Protein AF-A0A0F9CGC1-F1 (afdb_monomer_lite)

Organism: NCBI:txid412755

InterPro domains:
  IPR010727 Protein of unknown function DUF1302 [PF06980] (102-183)

Sequence (184 aa):
MKVKPKFLFAFIVGILIAISIPAGLFAQGLFESAGTDSQESKLPVQFNGYARGALYLGEYSTGSSPEIKSGYGEAGLKINANSGSRARLFSELRFREGYEYNEWISDFTLREAYADLYLGPFELRAGQSIVSWGRADGFNPTNNLTPQDYFVRSPEPDDMRLGNFLVRARYNITNKLRLEAVWV

pLDDT: mean 79.84, std 20.2, range [34.94, 97.94]

Radius of gyration: 20.97 Å; chains: 1; bounding box: 53×46×55 Å

Structure (mmCIF, N/CA/C/O backbone):
data_AF-A0A0F9CGC1-F1
#
_entry.id   AF-A0A0F9CGC1-F1
#
loop_
_atom_site.group_PDB
_atom_site.id
_atom_site.type_symbol
_atom_site.label_atom_id
_atom_site.label_alt_id
_atom_site.label_comp_id
_atom_site.label_asym_id
_atom_site.label_entity_id
_atom_site.label_seq_id
_atom_site.pdbx_PDB_ins_code
_atom_site.Cartn_x
_atom_site.Cartn_y
_atom_site.Cartn_z
_atom_site.occupancy
_atom_site.B_iso_or_equiv
_atom_site.auth_seq_id
_atom_site.auth_comp_id
_atom_site.auth_asym_id
_atom_site.auth_atom_id
_atom_site.pdbx_PDB_model_num
ATOM 1 N N . MET A 1 1 ? -31.182 9.991 -15.576 1.00 40.81 1 MET A N 1
ATOM 2 C CA . MET A 1 1 ? -30.502 11.224 -15.113 1.00 40.81 1 MET A CA 1
ATOM 3 C C . MET A 1 1 ? -29.111 10.855 -14.611 1.00 40.81 1 MET A C 1
ATOM 5 O O . MET A 1 1 ? -29.003 10.230 -13.569 1.00 40.81 1 MET A O 1
ATOM 9 N N . LYS A 1 2 ? -28.057 11.143 -15.389 1.00 43.25 2 LYS A N 1
ATOM 10 C CA . LYS A 1 2 ? -26.657 10.883 -15.007 1.00 43.25 2 LYS A CA 1
ATOM 11 C C . LYS A 1 2 ? -26.149 12.055 -14.166 1.00 43.25 2 LYS A C 1
ATOM 13 O O . LYS A 1 2 ? -25.970 13.151 -14.694 1.00 43.25 2 LYS A O 1
ATOM 18 N N . VAL A 1 3 ? -25.941 11.834 -12.871 1.00 49.88 3 VAL A N 1
ATOM 19 C CA . VAL A 1 3 ? -25.279 12.806 -11.990 1.00 49.88 3 VAL A CA 1
ATOM 20 C C . VAL A 1 3 ? -23.801 12.858 -12.385 1.00 49.88 3 VAL A C 1
ATOM 22 O O . VAL A 1 3 ? -23.136 11.828 -12.462 1.00 49.88 3 VAL A O 1
ATOM 25 N N . LYS A 1 4 ? -23.296 14.050 -12.724 1.00 44.78 4 LYS A N 1
ATOM 26 C CA . LYS A 1 4 ? -21.898 14.243 -13.139 1.00 44.78 4 LYS A CA 1
ATOM 27 C C . LYS A 1 4 ? -20.958 14.041 -11.930 1.00 44.78 4 LYS A C 1
ATOM 29 O O . LYS A 1 4 ? -21.203 14.652 -10.891 1.00 44.78 4 LYS A O 1
ATOM 34 N N . PRO A 1 5 ? -19.839 13.303 -12.064 1.00 53.09 5 PRO A N 1
ATOM 35 C CA . PRO A 1 5 ? -18.948 12.931 -10.950 1.00 53.09 5 PRO A CA 1
ATOM 36 C C . PRO A 1 5 ? -18.124 14.088 -10.350 1.00 53.09 5 PRO A C 1
ATOM 38 O O . PRO A 1 5 ? -17.411 13.903 -9.369 1.00 53.09 5 PRO A O 1
ATOM 41 N N . LYS A 1 6 ? -18.231 15.305 -10.898 1.00 48.41 6 LYS A N 1
ATOM 42 C CA . LYS A 1 6 ? -17.433 16.463 -10.461 1.00 48.41 6 LYS A CA 1
ATOM 43 C C . LYS A 1 6 ? -17.816 16.990 -9.069 1.00 48.41 6 LYS A C 1
ATOM 45 O O . LYS A 1 6 ? -16.969 17.555 -8.389 1.00 48.41 6 LYS A O 1
ATOM 50 N N . PHE A 1 7 ? -19.061 16.782 -8.631 1.00 49.38 7 PHE A N 1
ATOM 51 C CA . PHE A 1 7 ? -19.539 17.281 -7.333 1.00 49.38 7 PHE A CA 1
ATOM 52 C C . PHE A 1 7 ? -19.108 16.407 -6.147 1.00 49.38 7 PHE A C 1
ATOM 54 O O . PHE A 1 7 ? -18.823 16.934 -5.076 1.00 49.38 7 PHE A O 1
ATOM 61 N N . LEU A 1 8 ? -18.996 15.090 -6.344 1.00 49.12 8 LEU A N 1
ATOM 62 C CA . LEU A 1 8 ? -18.558 14.168 -5.291 1.00 49.12 8 LEU A CA 1
ATOM 63 C C . LEU A 1 8 ? -17.053 14.316 -5.008 1.00 49.12 8 LEU A C 1
ATOM 65 O O . LEU A 1 8 ? -16.629 14.280 -3.858 1.00 49.12 8 LEU A O 1
ATOM 69 N N . PHE A 1 9 ? -16.261 14.577 -6.053 1.00 49.69 9 PHE A N 1
ATOM 70 C CA . PHE A 1 9 ? -14.821 14.813 -5.935 1.00 49.69 9 PHE A CA 1
ATOM 71 C C . PHE A 1 9 ? -14.506 16.128 -5.200 1.00 49.69 9 PHE A C 1
ATOM 73 O O . PHE A 1 9 ? -13.652 16.157 -4.319 1.00 49.69 9 PHE A O 1
ATOM 80 N N . ALA A 1 10 ? -15.254 17.201 -5.485 1.00 49.94 10 ALA A N 1
ATOM 81 C CA . ALA A 1 10 ? -15.104 18.481 -4.788 1.00 49.94 10 ALA A CA 1
ATOM 82 C C . ALA A 1 10 ? -15.488 18.400 -3.296 1.00 49.94 10 ALA A C 1
ATOM 84 O O . ALA A 1 10 ? -14.880 19.071 -2.465 1.00 49.94 10 ALA A O 1
ATOM 85 N N . PHE A 1 11 ? -16.457 17.549 -2.943 1.00 50.00 11 PHE A N 1
ATOM 86 C CA . PHE A 1 11 ? -16.899 17.360 -1.558 1.00 50.00 11 PHE A CA 1
ATOM 87 C C . PHE A 1 11 ? -15.870 16.595 -0.707 1.00 50.00 11 PHE A C 1
ATOM 89 O O . PHE A 1 11 ? -15.625 16.959 0.441 1.00 50.00 11 PHE A O 1
ATOM 96 N N . ILE A 1 12 ? -15.204 15.588 -1.284 1.00 52.75 12 ILE A N 1
ATOM 97 C CA . ILE A 1 12 ? -14.161 14.808 -0.594 1.00 52.75 12 ILE A CA 1
ATOM 98 C C . ILE A 1 12 ? -12.882 15.640 -0.396 1.00 52.75 12 ILE A C 1
ATOM 100 O O . ILE A 1 12 ? -12.289 15.609 0.682 1.00 52.75 12 ILE A O 1
ATOM 104 N N . VAL A 1 13 ? -12.497 16.453 -1.387 1.00 55.62 13 VAL A N 1
ATOM 105 C CA . VAL A 1 13 ? -11.358 17.385 -1.269 1.00 55.62 13 VAL A CA 1
ATOM 106 C C . VAL A 1 13 ? -11.637 18.483 -0.231 1.00 55.62 13 VAL A C 1
ATOM 108 O O . VAL A 1 13 ? -10.744 18.849 0.531 1.00 55.62 13 VAL A O 1
ATOM 111 N N . GLY A 1 14 ? -12.883 18.959 -0.128 1.00 44.69 14 GLY A N 1
ATOM 112 C CA . GLY A 1 14 ? -13.284 19.962 0.865 1.00 44.69 14 GLY A CA 1
ATOM 113 C C . GLY A 1 14 ? -13.204 19.479 2.320 1.00 44.69 14 GLY A C 1
ATOM 114 O O . GLY A 1 14 ? -12.818 20.250 3.196 1.00 44.69 14 GLY A O 1
ATOM 115 N N . ILE A 1 15 ? -13.499 18.202 2.585 1.00 53.03 15 ILE A N 1
ATOM 116 C CA . ILE A 1 15 ? -13.410 17.618 3.937 1.00 53.03 15 ILE A CA 1
ATOM 117 C C . ILE A 1 15 ? -11.949 17.424 4.372 1.00 53.03 15 ILE A C 1
ATOM 119 O O . ILE A 1 15 ? -11.629 17.623 5.542 1.00 53.03 15 ILE A O 1
ATOM 123 N N . LEU A 1 16 ? -11.049 17.104 3.436 1.00 42.97 16 LEU A N 1
ATOM 124 C CA . LEU A 1 16 ? -9.612 16.991 3.712 1.00 42.97 16 LEU A CA 1
ATOM 125 C C . LEU A 1 16 ? -8.964 18.347 4.029 1.00 42.97 16 LEU A C 1
ATOM 127 O O . LEU A 1 16 ? -8.113 18.413 4.911 1.00 42.97 16 LEU A O 1
ATOM 131 N N . ILE A 1 17 ? -9.404 19.428 3.377 1.00 47.72 17 ILE A N 1
ATOM 132 C CA . ILE A 1 17 ? -8.875 20.785 3.608 1.00 47.72 17 ILE A CA 1
ATOM 133 C C . ILE A 1 17 ? -9.393 21.384 4.928 1.00 47.72 17 ILE A C 1
ATOM 135 O O . ILE A 1 17 ? -8.679 22.141 5.581 1.00 47.72 17 ILE A O 1
ATOM 139 N N . ALA A 1 18 ? -10.597 21.012 5.377 1.00 45.09 18 ALA A N 1
ATOM 140 C CA . ALA A 1 18 ? -11.189 21.542 6.610 1.00 45.09 18 ALA A CA 1
ATOM 141 C C . ALA A 1 18 ? -10.550 21.007 7.913 1.00 45.09 18 ALA A C 1
ATOM 143 O O . ALA A 1 18 ? -10.806 21.559 8.980 1.00 45.09 18 ALA A O 1
ATOM 144 N N . ILE A 1 19 ? -9.720 19.957 7.846 1.00 48.41 19 ILE A N 1
ATOM 145 C CA . ILE A 1 19 ? -9.041 19.363 9.017 1.00 48.41 19 ILE A CA 1
ATOM 146 C C . ILE A 1 19 ? -7.566 19.807 9.110 1.00 48.41 19 ILE A C 1
ATOM 148 O O . ILE A 1 19 ? -6.908 19.604 10.129 1.00 48.41 19 ILE A O 1
ATOM 152 N N . SER A 1 20 ? -7.035 20.470 8.081 1.00 43.34 20 SER A N 1
ATOM 153 C CA . SER A 1 20 ? -5.634 20.884 8.006 1.00 43.34 20 SER A CA 1
ATOM 154 C C . SER A 1 20 ? -5.495 22.407 8.014 1.00 43.34 20 SER A C 1
ATOM 156 O O . SER A 1 20 ? -5.565 23.008 6.950 1.00 43.34 20 SER A O 1
ATOM 158 N N . ILE A 1 21 ? -5.306 23.008 9.196 1.00 40.94 21 ILE A N 1
ATOM 159 C CA . ILE A 1 21 ? -4.582 24.269 9.512 1.00 40.94 21 ILE A CA 1
ATOM 160 C C . ILE A 1 21 ? -4.880 24.596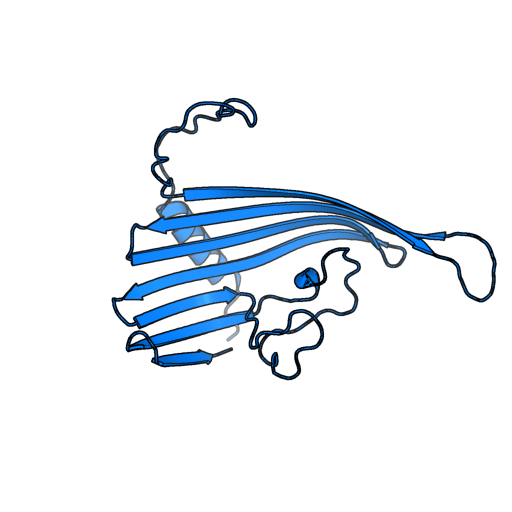 10.997 1.00 40.94 21 ILE A C 1
ATOM 162 O O . ILE A 1 21 ? -6.046 24.481 11.376 1.00 40.94 21 ILE A O 1
ATOM 166 N N . PRO A 1 22 ? -3.935 25.081 11.841 1.00 50.41 22 PRO A N 1
ATOM 167 C CA . PRO A 1 22 ? -2.483 25.291 11.669 1.00 50.41 22 PRO A CA 1
ATOM 168 C C . PRO A 1 22 ? -1.610 24.650 12.781 1.00 50.41 22 PRO A C 1
ATOM 170 O O . PRO A 1 22 ? -2.053 24.517 13.915 1.00 50.41 22 PRO A O 1
ATOM 173 N N . ALA A 1 23 ? -0.329 24.376 12.492 1.00 37.88 23 ALA A N 1
ATOM 174 C CA . ALA A 1 23 ? 0.821 24.768 13.335 1.00 37.88 23 ALA A CA 1
ATOM 175 C C . ALA A 1 23 ? 2.143 24.219 12.760 1.00 37.88 23 ALA A C 1
ATOM 177 O O . ALA A 1 23 ? 2.324 23.013 12.660 1.00 37.88 23 ALA A O 1
ATOM 178 N N . GLY A 1 24 ? 3.055 25.132 12.406 1.00 38.53 24 GLY A N 1
ATOM 179 C CA . GLY A 1 24 ? 4.513 24.942 12.385 1.00 38.53 24 GLY A CA 1
ATOM 180 C C . GLY A 1 24 ? 5.078 23.701 11.689 1.00 38.53 24 GLY A C 1
ATOM 181 O O . GLY A 1 24 ? 5.377 22.705 12.338 1.00 38.53 24 GLY A O 1
ATOM 182 N N . LEU A 1 25 ? 5.359 23.808 10.390 1.00 34.94 25 LEU A N 1
ATOM 183 C CA . LEU A 1 25 ? 6.295 22.910 9.712 1.00 34.94 25 LEU A CA 1
ATOM 184 C C . LEU A 1 25 ? 7.731 23.280 10.122 1.00 34.94 25 LEU A C 1
ATOM 186 O O . LEU A 1 25 ? 8.346 24.153 9.515 1.00 34.94 25 LEU A O 1
ATOM 190 N N . PHE A 1 26 ? 8.265 22.621 11.151 1.00 39.62 26 PHE A N 1
ATOM 191 C CA . PHE A 1 26 ? 9.712 22.498 11.326 1.00 39.62 26 PHE A CA 1
ATOM 192 C C . PHE A 1 26 ? 10.172 21.285 10.518 1.00 39.62 26 PHE A C 1
ATOM 194 O O . PHE A 1 26 ? 9.923 20.142 10.889 1.00 39.62 26 PHE A O 1
ATOM 201 N N . ALA A 1 27 ? 10.813 21.538 9.380 1.00 43.50 27 ALA A N 1
ATOM 202 C CA . ALA A 1 27 ? 11.555 20.518 8.657 1.00 43.50 27 ALA A CA 1
ATOM 203 C C . ALA A 1 27 ? 12.894 20.303 9.381 1.00 43.50 27 ALA A C 1
ATOM 205 O O . ALA A 1 27 ? 13.834 21.067 9.174 1.00 43.50 27 ALA A O 1
ATOM 206 N N . GLN A 1 28 ? 12.970 19.305 10.264 1.00 38.16 28 GLN A N 1
ATOM 207 C CA . GLN A 1 28 ? 14.246 18.801 10.780 1.00 38.16 28 GLN A CA 1
ATOM 208 C C . GLN A 1 28 ? 14.728 17.639 9.906 1.00 38.16 28 GLN A C 1
ATOM 210 O O . GLN A 1 28 ? 13.941 16.800 9.466 1.00 38.16 28 GLN A O 1
ATOM 215 N N . GLY A 1 29 ? 16.017 17.681 9.566 1.00 45.94 29 GLY A N 1
ATOM 216 C CA . GLY A 1 29 ? 16.637 16.873 8.522 1.00 45.94 29 GLY A CA 1
ATOM 217 C C . GLY A 1 29 ? 16.837 15.402 8.889 1.00 45.94 29 GLY A C 1
ATOM 218 O O . GLY A 1 29 ? 16.938 15.023 10.051 1.00 45.94 29 GLY A O 1
ATOM 219 N N . LEU A 1 30 ? 16.971 14.588 7.840 1.00 46.59 30 LEU A N 1
ATOM 220 C CA . LEU A 1 30 ? 17.057 13.119 7.823 1.00 46.59 30 LEU A CA 1
ATOM 221 C C . LEU A 1 30 ? 18.253 12.508 8.596 1.00 46.59 30 LEU A C 1
ATOM 223 O O . LEU A 1 30 ? 18.392 11.291 8.631 1.00 46.59 30 LEU A O 1
ATOM 227 N N . PHE A 1 31 ? 19.120 13.315 9.214 1.00 47.34 31 PHE A N 1
ATOM 228 C CA . PHE A 1 31 ? 20.371 12.847 9.825 1.00 47.34 31 PHE A CA 1
ATOM 229 C C . PHE A 1 31 ? 20.591 13.287 11.281 1.00 47.34 31 PHE A C 1
ATOM 231 O O . PHE A 1 31 ? 21.624 12.951 11.853 1.00 47.34 31 PHE A O 1
ATOM 238 N N . GLU A 1 32 ? 19.654 14.000 11.913 1.00 44.38 32 GLU A N 1
ATOM 239 C CA . GLU A 1 32 ? 19.897 14.579 13.247 1.00 44.38 32 GLU A CA 1
ATOM 240 C C . GLU A 1 32 ? 19.539 13.647 14.425 1.00 44.38 32 GLU A C 1
ATOM 242 O O . GLU A 1 32 ? 19.937 13.915 15.553 1.00 44.38 32 GLU A O 1
ATOM 247 N N . SER A 1 33 ? 18.874 12.504 14.201 1.00 43.81 33 SER A N 1
ATOM 248 C CA . SER A 1 33 ? 18.466 11.595 15.294 1.00 43.81 33 SER A CA 1
ATOM 249 C C . SER A 1 33 ? 19.413 10.410 15.553 1.00 43.81 33 SER A C 1
ATOM 251 O O . SER A 1 33 ? 19.012 9.409 16.153 1.00 43.81 33 SER A O 1
ATOM 253 N N . ALA A 1 34 ? 20.674 10.481 15.124 1.00 44.62 34 ALA A N 1
ATOM 254 C CA . ALA A 1 34 ? 21.672 9.473 15.482 1.00 44.62 34 ALA A CA 1
ATOM 255 C C . ALA A 1 34 ? 22.244 9.752 16.883 1.00 44.62 34 ALA A C 1
ATOM 257 O O . ALA A 1 34 ? 23.405 10.121 17.037 1.00 44.62 34 ALA A O 1
ATOM 258 N N . GLY A 1 35 ? 21.412 9.571 17.909 1.00 46.94 35 GLY A N 1
ATOM 259 C CA . GLY A 1 35 ? 21.849 9.543 19.301 1.00 46.94 35 GLY A CA 1
ATOM 260 C C . GLY A 1 35 ? 21.041 10.449 20.211 1.00 46.94 35 GLY A C 1
ATOM 261 O O . GLY A 1 35 ? 21.471 11.555 20.503 1.00 46.94 35 GLY A O 1
ATOM 262 N N . THR A 1 36 ? 19.902 9.956 20.696 1.00 35.06 36 THR A N 1
ATOM 263 C CA . THR A 1 36 ? 19.460 10.079 22.098 1.00 35.06 36 THR A CA 1
ATOM 264 C C . THR A 1 36 ? 18.264 9.145 22.276 1.00 35.06 36 THR A C 1
ATOM 266 O O . THR A 1 36 ? 17.195 9.398 21.723 1.00 35.06 36 THR A O 1
ATOM 269 N N . ASP A 1 37 ? 18.439 8.074 23.056 1.00 42.47 37 ASP A N 1
ATOM 270 C CA . ASP A 1 37 ? 17.341 7.254 23.575 1.00 42.47 37 ASP A CA 1
ATOM 271 C C . ASP A 1 37 ? 16.431 8.137 24.438 1.00 42.47 37 ASP A C 1
ATOM 273 O O . ASP A 1 37 ? 16.658 8.355 25.628 1.00 42.47 37 ASP A O 1
ATOM 277 N N . SER A 1 38 ? 15.396 8.687 23.820 1.00 35.66 38 SER A N 1
ATOM 278 C CA . SER A 1 38 ? 14.313 9.386 24.492 1.00 35.66 38 SER A CA 1
ATOM 279 C C . SER A 1 38 ? 13.016 8.810 23.953 1.00 35.66 38 SER A C 1
ATOM 281 O O . SER A 1 38 ? 12.879 8.595 22.752 1.00 35.66 38 SER A O 1
ATOM 283 N N . GLN A 1 39 ? 12.094 8.456 24.851 1.00 41.97 39 GLN A N 1
ATOM 284 C CA . GLN A 1 39 ? 10.822 7.852 24.471 1.00 41.97 39 GLN A CA 1
ATOM 285 C C . GLN A 1 39 ? 10.067 8.789 23.524 1.00 41.97 39 GLN A C 1
ATOM 287 O O . GLN A 1 39 ? 9.465 9.774 23.953 1.00 41.97 39 GLN A O 1
ATOM 292 N N . GLU A 1 40 ? 10.131 8.481 22.229 1.00 41.69 40 GLU A N 1
ATOM 293 C CA . GLU A 1 40 ? 9.463 9.241 21.186 1.00 41.69 40 GLU A CA 1
ATOM 294 C C . GLU A 1 40 ? 7.956 9.199 21.415 1.00 41.69 40 GLU A C 1
ATOM 296 O O . GLU A 1 40 ? 7.280 8.174 21.271 1.00 41.69 40 GLU A O 1
ATOM 301 N N . SER A 1 41 ? 7.422 10.366 21.752 1.00 43.97 41 SER A N 1
ATOM 302 C CA . SER A 1 41 ? 6.002 10.658 21.640 1.00 43.97 41 SER A CA 1
ATOM 303 C C . SER A 1 41 ? 5.616 10.433 20.179 1.00 43.97 41 SER A C 1
ATOM 305 O O . SER A 1 41 ? 5.906 11.281 19.338 1.00 43.97 41 SER A O 1
ATOM 307 N N . LYS A 1 42 ? 5.017 9.280 19.843 1.00 57.09 42 LYS A N 1
ATOM 308 C CA . LYS A 1 42 ? 4.571 8.998 18.470 1.00 57.09 42 LYS A CA 1
ATOM 309 C C . LYS A 1 42 ? 3.698 10.156 17.997 1.00 57.09 42 LYS A C 1
ATOM 311 O O . LYS A 1 42 ? 2.601 10.348 18.520 1.00 57.09 42 LYS A O 1
ATOM 316 N N . LEU A 1 43 ? 4.193 10.915 17.020 1.00 62.00 43 LEU A N 1
ATOM 317 C CA . LEU A 1 43 ? 3.463 12.044 16.459 1.00 62.00 43 LEU A CA 1
ATOM 318 C C . LEU A 1 43 ? 2.080 11.575 15.968 1.00 62.00 43 LEU A C 1
ATOM 320 O O . LEU A 1 43 ? 1.966 10.475 15.409 1.00 62.00 43 LEU A O 1
ATOM 324 N N . PRO A 1 44 ? 1.028 12.394 16.154 1.00 83.06 44 PRO A N 1
ATOM 325 C CA . PRO A 1 44 ? -0.324 12.070 15.704 1.00 83.06 44 PRO A CA 1
ATOM 326 C C . PRO A 1 44 ? -0.414 11.945 14.179 1.00 83.06 44 PRO A C 1
ATOM 328 O O . PRO A 1 44 ? -1.354 11.345 13.677 1.00 83.06 44 PRO A O 1
ATOM 331 N N . VAL A 1 45 ? 0.567 12.459 13.434 1.00 91.50 45 VAL A N 1
ATOM 332 C CA . VAL A 1 45 ? 0.711 12.246 11.992 1.00 91.50 45 VAL A CA 1
ATOM 333 C C . VAL A 1 45 ? 2.155 11.858 11.693 1.00 91.50 45 VAL A C 1
ATOM 335 O O . VAL A 1 45 ? 3.084 12.504 12.166 1.00 91.50 45 VAL A O 1
ATOM 338 N N . GLN A 1 46 ? 2.333 10.795 10.916 1.00 93.75 46 GLN A N 1
ATOM 339 C CA . GLN A 1 46 ? 3.618 10.261 10.485 1.00 93.75 46 GLN A CA 1
ATOM 340 C C . GLN A 1 46 ? 3.676 10.253 8.964 1.00 93.75 46 GLN A C 1
ATOM 342 O O . GLN A 1 46 ? 2.758 9.764 8.298 1.00 93.75 46 GLN A O 1
ATOM 347 N N . PHE A 1 47 ? 4.782 10.763 8.439 1.00 93.88 47 PHE A N 1
ATOM 348 C CA . PHE A 1 47 ? 5.099 10.752 7.021 1.00 93.88 47 PHE A CA 1
ATOM 349 C C . PHE A 1 47 ? 6.287 9.826 6.821 1.00 93.88 47 PHE A C 1
ATOM 351 O O . PHE A 1 47 ? 7.346 10.038 7.398 1.00 93.88 47 PHE A O 1
ATOM 358 N N . ASN A 1 48 ? 6.093 8.795 6.014 1.00 95.00 48 ASN A N 1
ATOM 359 C CA . ASN A 1 48 ? 7.127 7.853 5.623 1.00 95.00 48 ASN A CA 1
ATOM 360 C C . ASN A 1 48 ? 7.168 7.792 4.101 1.00 95.00 48 ASN A C 1
ATOM 362 O O . ASN A 1 48 ? 6.220 8.182 3.426 1.00 95.00 48 ASN A O 1
ATOM 366 N N . GLY A 1 49 ? 8.236 7.259 3.538 1.00 94.88 49 GLY A N 1
ATOM 367 C CA . GLY A 1 49 ? 8.319 7.102 2.099 1.00 94.88 49 GLY A CA 1
ATOM 368 C C . GLY A 1 49 ? 9.493 6.245 1.692 1.00 94.88 49 GLY A C 1
ATOM 369 O O . GLY A 1 49 ? 10.248 5.760 2.533 1.00 94.88 49 GLY A O 1
ATOM 370 N N . TYR A 1 50 ? 9.621 6.050 0.391 1.00 94.81 50 TYR A N 1
ATOM 371 C CA . TYR A 1 50 ? 10.771 5.399 -0.211 1.00 94.81 50 TYR A CA 1
ATOM 372 C C . TYR A 1 50 ? 10.988 5.938 -1.620 1.00 94.81 50 TYR A C 1
ATOM 374 O O . TYR A 1 50 ? 10.072 6.462 -2.252 1.00 94.81 50 TYR A O 1
ATOM 382 N N . ALA A 1 51 ? 12.202 5.763 -2.119 1.00 96.31 51 ALA A N 1
ATOM 383 C CA . ALA A 1 51 ? 12.519 5.896 -3.529 1.00 96.31 51 ALA A CA 1
ATOM 384 C C . ALA A 1 51 ? 13.266 4.634 -3.961 1.00 96.31 51 ALA A C 1
ATOM 386 O O . ALA A 1 51 ? 14.054 4.083 -3.189 1.00 96.31 51 ALA A O 1
ATOM 3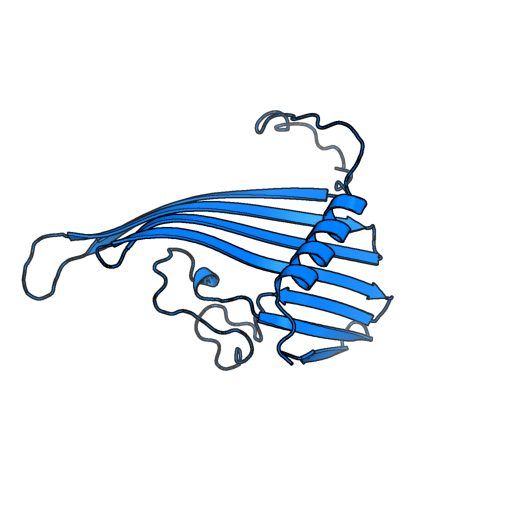87 N N . ARG A 1 52 ? 13.000 4.150 -5.170 1.00 94.19 52 ARG A N 1
ATOM 388 C CA . ARG A 1 52 ? 13.644 2.966 -5.739 1.00 94.19 52 ARG A CA 1
ATOM 389 C C . ARG A 1 52 ? 13.857 3.125 -7.234 1.00 94.19 52 ARG A C 1
ATOM 391 O O . ARG A 1 52 ? 13.093 3.811 -7.902 1.00 94.19 52 ARG A O 1
ATOM 398 N N . GLY A 1 53 ? 14.869 2.442 -7.748 1.00 94.94 53 GLY A N 1
ATOM 399 C CA . GLY A 1 53 ? 15.075 2.243 -9.177 1.00 94.94 53 GLY A CA 1
ATOM 400 C C . GLY A 1 53 ? 15.242 0.757 -9.461 1.00 94.94 53 GLY A C 1
ATOM 401 O O . GLY A 1 53 ? 15.853 0.047 -8.661 1.00 94.94 53 GLY A O 1
ATOM 402 N N . ALA A 1 54 ? 14.691 0.285 -10.571 1.00 94.12 54 ALA A N 1
ATOM 403 C CA . ALA A 1 54 ? 14.821 -1.097 -11.013 1.00 94.12 54 ALA A CA 1
ATOM 404 C C . ALA A 1 54 ? 15.190 -1.147 -12.496 1.00 94.12 54 ALA A C 1
ATOM 406 O O . ALA A 1 54 ? 14.740 -0.317 -13.284 1.00 94.12 54 ALA A O 1
ATOM 407 N N . LEU A 1 55 ? 16.003 -2.137 -12.864 1.00 93.75 55 LEU A N 1
ATOM 408 C CA . LEU A 1 55 ? 16.416 -2.406 -14.236 1.00 93.75 55 LEU A CA 1
ATOM 409 C C . LEU A 1 55 ? 16.330 -3.912 -14.489 1.00 93.75 55 LEU A C 1
ATOM 411 O O . LEU A 1 55 ? 16.945 -4.707 -13.781 1.00 93.75 55 LEU A O 1
ATOM 415 N N . TYR A 1 56 ? 15.574 -4.289 -15.512 1.00 91.19 56 TYR A N 1
ATOM 416 C CA . TYR A 1 56 ? 15.369 -5.659 -15.958 1.00 91.19 56 TYR A CA 1
ATOM 417 C C . TYR A 1 56 ? 16.070 -5.863 -17.291 1.00 91.19 56 TYR A C 1
ATOM 419 O O . TYR A 1 56 ? 15.721 -5.236 -18.292 1.00 91.19 56 TYR A O 1
ATOM 427 N N . LEU A 1 57 ? 17.038 -6.774 -17.303 1.00 90.62 57 LEU A N 1
ATOM 428 C CA . LEU A 1 57 ? 17.788 -7.180 -18.487 1.00 90.62 57 LEU A CA 1
ATOM 429 C C . LEU A 1 57 ? 17.439 -8.631 -18.826 1.00 90.62 57 LEU A C 1
ATOM 431 O O . LEU A 1 57 ? 17.190 -9.434 -17.926 1.00 90.62 57 LEU A O 1
ATOM 435 N N . GLY A 1 58 ? 17.418 -8.981 -20.107 1.00 85.62 58 GLY A N 1
ATOM 436 C CA . GLY A 1 58 ? 17.160 -10.352 -20.538 1.00 85.62 58 GLY A CA 1
ATOM 437 C C . GLY A 1 58 ? 17.540 -10.604 -21.991 1.00 85.62 58 GLY A C 1
ATOM 438 O O . GLY A 1 58 ? 17.801 -9.676 -22.748 1.00 85.62 58 GLY A O 1
ATOM 439 N N . GLU A 1 59 ? 17.541 -11.871 -22.382 1.00 83.25 59 GLU A N 1
ATOM 440 C CA . GLU A 1 59 ? 17.870 -12.336 -23.733 1.00 83.25 59 GLU A CA 1
ATOM 441 C C . GLU A 1 59 ? 16.609 -12.907 -24.403 1.00 83.25 59 GLU A C 1
ATOM 443 O O . GLU A 1 59 ? 15.731 -13.455 -23.730 1.00 83.25 59 GLU A O 1
ATOM 448 N N . TYR A 1 60 ? 16.479 -12.763 -25.724 1.00 69.00 60 TYR A N 1
ATOM 449 C CA . TYR A 1 60 ? 15.448 -13.468 -26.491 1.00 69.00 60 TYR A CA 1
ATOM 450 C C . TYR A 1 60 ? 15.950 -14.863 -26.871 1.00 69.00 60 TYR A C 1
ATOM 452 O O . TYR A 1 60 ? 17.081 -15.014 -27.315 1.00 69.00 60 TYR A O 1
ATOM 460 N N . SER A 1 61 ? 15.074 -15.871 -26.819 1.00 64.12 61 SER A N 1
ATOM 461 C CA . SER A 1 61 ? 15.416 -17.271 -27.135 1.00 64.12 61 SER A CA 1
ATOM 462 C C . SER A 1 61 ? 15.980 -17.507 -28.551 1.00 64.12 61 SER A C 1
ATOM 464 O O . SER A 1 61 ? 16.445 -18.606 -28.841 1.00 64.12 61 SER A O 1
ATOM 466 N N . THR A 1 62 ? 15.920 -16.504 -29.431 1.00 67.12 62 THR A N 1
ATOM 467 C CA . THR A 1 62 ? 16.298 -16.578 -30.852 1.00 67.12 62 THR A CA 1
ATOM 468 C C . THR A 1 62 ? 17.519 -15.711 -31.197 1.00 67.12 62 THR A C 1
ATOM 470 O O . THR A 1 62 ? 17.944 -15.691 -32.349 1.00 67.12 62 THR A O 1
ATOM 473 N N . GLY A 1 63 ? 18.103 -14.984 -30.239 1.00 65.44 63 GLY A N 1
ATOM 474 C CA . GLY A 1 63 ? 19.248 -14.116 -30.501 1.00 65.44 63 GLY A CA 1
ATOM 475 C C . GLY A 1 63 ? 19.998 -13.761 -29.227 1.00 65.44 63 GLY A C 1
ATOM 476 O O . GLY A 1 63 ? 19.442 -13.114 -28.345 1.00 65.44 63 GLY A O 1
ATOM 477 N N . SER A 1 64 ? 21.274 -14.145 -29.169 1.00 74.38 64 SER A N 1
ATOM 478 C CA . SER A 1 64 ? 22.122 -14.041 -27.976 1.00 74.38 64 SER A CA 1
ATOM 479 C C . SER A 1 64 ? 22.636 -12.646 -27.637 1.00 74.38 64 SER A C 1
ATOM 481 O O . SER A 1 64 ? 23.757 -12.475 -27.164 1.00 74.38 64 SER A O 1
ATOM 483 N N . SER A 1 65 ? 21.827 -11.626 -27.914 1.00 77.81 65 SER A N 1
ATOM 484 C CA . SER A 1 65 ? 22.130 -10.245 -27.556 1.00 77.81 65 SER A CA 1
ATOM 485 C C . SER A 1 65 ? 21.346 -9.852 -26.301 1.00 77.81 65 SER A C 1
ATOM 487 O O . SER A 1 65 ? 20.120 -9.997 -26.290 1.00 77.81 65 SER A O 1
ATOM 489 N N . PRO A 1 66 ? 22.016 -9.355 -25.246 1.00 80.31 66 PRO A N 1
ATOM 490 C CA . PRO A 1 66 ? 21.336 -8.852 -24.060 1.00 80.31 66 PRO A CA 1
ATOM 491 C C . PRO A 1 66 ? 20.524 -7.600 -24.409 1.00 80.31 66 PRO A C 1
ATOM 493 O O . PRO A 1 66 ? 21.018 -6.691 -25.074 1.00 80.31 66 PRO A O 1
ATOM 496 N N . GLU A 1 67 ? 19.284 -7.539 -23.934 1.00 83.81 67 GLU A N 1
ATOM 497 C CA . GLU A 1 67 ? 18.358 -6.431 -24.164 1.00 83.81 67 GLU A CA 1
ATOM 498 C C . GLU A 1 67 ? 17.804 -5.908 -22.833 1.00 83.81 67 GLU A C 1
ATOM 500 O O . GLU A 1 67 ? 17.544 -6.668 -21.893 1.00 83.81 67 GLU A O 1
ATOM 505 N N . ILE A 1 68 ? 17.584 -4.594 -22.760 1.00 83.75 68 ILE A N 1
ATOM 506 C CA . ILE A 1 68 ? 16.861 -3.969 -21.652 1.00 83.75 68 ILE A CA 1
ATOM 507 C C . ILE A 1 68 ? 15.368 -4.244 -21.842 1.00 83.75 68 ILE A C 1
ATOM 509 O O . ILE A 1 68 ? 14.766 -3.797 -22.812 1.00 83.75 68 ILE A O 1
ATOM 513 N N . LYS A 1 69 ? 14.756 -4.966 -20.902 1.00 88.06 69 LYS A N 1
ATOM 514 C CA . LYS A 1 69 ? 13.323 -5.297 -20.926 1.00 88.06 69 LYS A CA 1
ATOM 515 C C . LYS A 1 69 ? 12.461 -4.253 -20.227 1.00 88.06 69 LYS A C 1
ATOM 517 O O . LYS A 1 69 ? 11.301 -4.074 -20.587 1.00 88.06 69 LYS A O 1
ATOM 522 N N . SER A 1 70 ? 12.998 -3.617 -19.191 1.00 91.44 70 SER A N 1
ATOM 523 C CA . SER A 1 70 ? 12.316 -2.575 -18.426 1.00 91.44 70 SER A CA 1
ATOM 524 C C . SER A 1 70 ? 13.324 -1.825 -17.563 1.00 91.44 70 SER A C 1
ATOM 526 O O . SER A 1 70 ? 14.284 -2.421 -17.079 1.00 91.44 70 SER A O 1
ATOM 528 N N . GLY A 1 71 ? 13.111 -0.534 -17.348 1.00 94.19 71 GLY A N 1
ATOM 529 C CA . GLY A 1 71 ? 13.876 0.251 -16.389 1.00 94.19 71 GLY A CA 1
ATOM 530 C C . GLY A 1 71 ? 13.052 1.421 -15.880 1.00 94.19 71 GLY A C 1
ATOM 531 O O . GLY A 1 71 ? 12.553 2.198 -16.685 1.00 94.19 71 GLY A O 1
ATOM 532 N N . TYR A 1 72 ? 12.890 1.554 -14.567 1.00 94.88 72 TYR A N 1
ATOM 533 C CA . TYR A 1 72 ? 12.047 2.598 -13.984 1.00 94.88 72 TYR A CA 1
ATOM 534 C C . TYR A 1 72 ? 12.575 3.104 -12.643 1.00 94.88 72 TYR A C 1
ATOM 536 O O . TYR A 1 72 ? 13.273 2.395 -11.916 1.00 94.88 72 TYR A O 1
ATOM 544 N N . GLY A 1 73 ? 12.206 4.339 -12.314 1.00 96.25 73 GLY A N 1
ATOM 545 C CA . GLY A 1 73 ? 12.270 4.923 -10.982 1.00 96.25 73 GLY A CA 1
ATOM 546 C C . GLY A 1 73 ? 10.875 4.990 -10.362 1.00 96.25 73 GLY A C 1
ATOM 547 O O . GLY A 1 73 ? 9.880 5.193 -11.051 1.00 96.25 73 GLY A O 1
ATOM 548 N N . GLU A 1 74 ? 10.780 4.809 -9.051 1.00 96.25 74 GLU A N 1
ATOM 549 C CA . GLU A 1 74 ? 9.532 4.949 -8.310 1.00 96.25 74 GLU A CA 1
ATOM 550 C C . GLU A 1 74 ? 9.772 5.639 -6.968 1.00 96.25 74 GLU A C 1
ATOM 552 O O . GLU A 1 74 ? 10.712 5.305 -6.247 1.00 96.25 74 GLU A O 1
ATOM 557 N N . ALA A 1 75 ? 8.888 6.565 -6.612 1.00 96.88 75 ALA A N 1
ATOM 558 C CA . ALA A 1 75 ? 8.828 7.199 -5.307 1.00 96.88 75 ALA A CA 1
ATOM 559 C C . ALA A 1 75 ? 7.471 6.920 -4.652 1.00 96.88 75 ALA A C 1
ATOM 561 O O . ALA A 1 75 ? 6.419 7.081 -5.272 1.00 96.88 75 ALA A O 1
ATOM 562 N N . GLY A 1 76 ? 7.491 6.512 -3.388 1.00 97.12 76 GLY A N 1
ATOM 563 C CA . GLY A 1 76 ? 6.304 6.259 -2.582 1.00 97.12 76 GLY A CA 1
ATOM 564 C C . GLY A 1 76 ? 6.238 7.195 -1.381 1.00 97.12 76 GLY A C 1
ATOM 565 O O . GLY A 1 76 ? 7.235 7.392 -0.687 1.00 97.12 76 GLY A O 1
ATOM 566 N N . LEU A 1 77 ? 5.051 7.726 -1.103 1.00 97.75 77 LEU A N 1
ATOM 567 C CA . LEU A 1 77 ? 4.741 8.518 0.082 1.00 97.75 77 LEU A CA 1
ATOM 568 C C . LEU A 1 77 ? 3.629 7.830 0.873 1.00 97.75 77 LEU A C 1
ATOM 570 O O . LEU A 1 77 ? 2.542 7.582 0.358 1.00 97.75 77 LEU A O 1
ATOM 574 N N . LYS A 1 78 ? 3.894 7.556 2.146 1.00 97.56 78 LYS A N 1
ATOM 575 C CA . LYS A 1 78 ? 2.969 6.948 3.098 1.00 97.56 78 LYS A CA 1
ATOM 576 C C . LYS A 1 78 ? 2.633 7.949 4.187 1.00 97.56 78 LYS A C 1
ATOM 578 O O . LYS A 1 78 ? 3.518 8.477 4.857 1.00 97.56 78 LYS A O 1
ATOM 583 N N . ILE A 1 79 ? 1.347 8.168 4.395 1.00 97.00 79 ILE A N 1
ATOM 584 C CA . ILE A 1 79 ? 0.824 9.062 5.419 1.00 97.00 79 ILE A CA 1
ATOM 585 C C . ILE A 1 79 ? 0.027 8.214 6.395 1.00 97.00 79 ILE A C 1
ATOM 587 O O . ILE A 1 79 ? -0.875 7.473 6.004 1.00 97.00 79 ILE A O 1
ATOM 591 N N . ASN A 1 80 ? 0.368 8.310 7.672 1.00 96.44 80 ASN A N 1
ATOM 592 C CA . ASN A 1 80 ? -0.314 7.598 8.738 1.00 96.44 80 ASN A CA 1
ATOM 593 C C . ASN A 1 80 ? -0.682 8.586 9.841 1.00 96.44 80 ASN A C 1
ATOM 595 O O . ASN A 1 80 ? 0.195 9.093 10.533 1.00 96.44 80 ASN A O 1
ATOM 599 N N . ALA A 1 81 ? -1.969 8.863 10.003 1.00 93.81 81 ALA A N 1
ATOM 600 C CA . ALA A 1 81 ? -2.468 9.747 11.045 1.00 93.81 81 ALA A CA 1
ATOM 601 C C . ALA A 1 81 ? -3.237 8.937 12.086 1.00 93.81 81 ALA A C 1
ATOM 603 O O . ALA A 1 81 ? -4.138 8.177 11.748 1.00 93.81 81 ALA A O 1
ATOM 604 N N . ASN A 1 82 ? -2.906 9.109 13.359 1.00 92.75 82 ASN A N 1
ATOM 605 C CA . ASN A 1 82 ? -3.573 8.470 14.481 1.00 92.75 82 ASN A CA 1
ATOM 606 C C . ASN A 1 82 ? -4.245 9.535 15.347 1.00 92.75 82 ASN A C 1
ATOM 608 O O . ASN A 1 82 ? -3.610 10.485 15.802 1.00 92.75 82 ASN A O 1
ATOM 612 N N . SER A 1 83 ? -5.528 9.339 15.635 1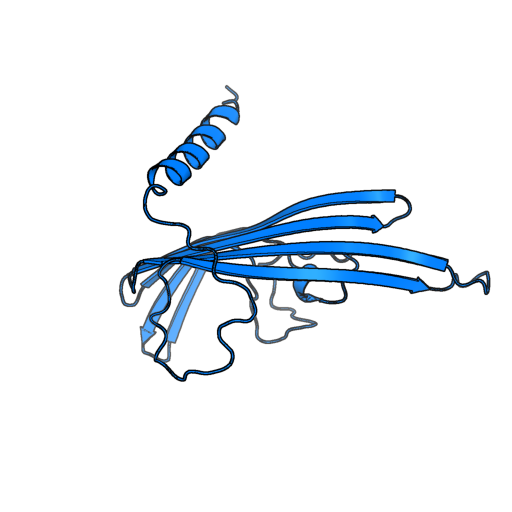.00 87.25 83 SER A N 1
ATOM 613 C CA . SER A 1 83 ? -6.264 10.128 16.620 1.00 87.25 83 SER A CA 1
ATOM 614 C C . SER A 1 83 ? -6.374 9.319 17.915 1.00 87.25 83 SER A C 1
ATOM 616 O O . SER A 1 83 ? -7.405 8.713 18.229 1.00 87.25 83 SER A O 1
ATOM 618 N N . GLY A 1 84 ? -5.251 9.234 18.637 1.00 83.69 84 GLY A N 1
ATOM 619 C CA . GLY A 1 84 ? -5.129 8.445 19.865 1.00 83.69 84 GLY A CA 1
ATOM 620 C C . GLY A 1 84 ? -5.462 6.965 19.647 1.00 83.69 84 GLY A C 1
ATOM 621 O O . GLY A 1 84 ? -4.954 6.337 18.724 1.00 83.69 84 GLY A O 1
ATOM 622 N N . SER A 1 85 ? -6.328 6.409 20.497 1.00 85.69 85 SER A N 1
ATOM 623 C CA . SER A 1 85 ? -6.783 5.014 20.419 1.00 85.69 85 SER A CA 1
ATOM 624 C C . SER A 1 85 ? -8.085 4.813 19.635 1.00 85.69 85 SER A C 1
ATOM 626 O O . SER A 1 85 ? -8.578 3.692 19.579 1.00 85.69 85 SER A O 1
ATOM 628 N N . ARG A 1 86 ? -8.677 5.875 19.067 1.00 89.94 86 ARG A N 1
ATOM 629 C CA . ARG A 1 86 ? -10.045 5.837 18.512 1.00 89.94 86 ARG A CA 1
ATOM 630 C C . ARG A 1 86 ? -10.100 5.695 17.003 1.00 89.94 86 ARG A C 1
ATOM 632 O O . ARG A 1 86 ? -11.056 5.122 16.492 1.00 89.94 86 ARG A O 1
ATOM 639 N N . ALA A 1 87 ? -9.124 6.245 16.291 1.00 94.12 87 ALA A N 1
ATOM 640 C CA . ALA A 1 87 ? -9.138 6.234 14.838 1.00 94.12 87 ALA A CA 1
ATOM 641 C C . ALA A 1 87 ? -7.733 6.294 14.249 1.00 94.12 87 ALA A C 1
ATOM 643 O O . ALA A 1 87 ? -6.822 6.885 14.839 1.00 94.12 87 ALA A O 1
ATOM 644 N N . ARG A 1 88 ? -7.594 5.738 13.049 1.00 95.44 88 ARG A N 1
ATOM 645 C CA . ARG A 1 88 ? -6.387 5.824 12.232 1.00 95.44 88 ARG A CA 1
ATOM 646 C C . ARG A 1 88 ? -6.761 6.095 10.780 1.00 95.44 88 ARG A C 1
ATOM 648 O O . ARG A 1 88 ? -7.691 5.501 10.257 1.00 95.44 88 ARG A O 1
ATOM 655 N N . LEU A 1 89 ? -6.021 6.971 10.120 1.00 96.44 89 LEU A N 1
ATOM 656 C CA . LEU A 1 89 ? -6.081 7.189 8.681 1.00 96.44 89 LEU A CA 1
ATOM 657 C C . LEU A 1 89 ? -4.765 6.729 8.072 1.00 96.44 89 LEU A C 1
ATOM 659 O O . LEU A 1 89 ? -3.692 7.031 8.599 1.00 96.44 89 LEU A O 1
ATOM 663 N N . PHE A 1 90 ? -4.844 6.016 6.960 1.00 97.06 90 PHE A N 1
ATOM 664 C CA . PHE A 1 90 ? -3.678 5.590 6.204 1.00 97.06 90 PHE A CA 1
ATOM 665 C C . PHE A 1 90 ? -3.867 5.923 4.732 1.00 97.06 90 PHE A C 1
ATOM 667 O O . PHE A 1 90 ? -4.956 5.735 4.191 1.00 97.06 90 PHE A O 1
ATOM 674 N N . SER A 1 91 ? -2.805 6.402 4.096 1.00 97.75 91 SER A N 1
ATOM 675 C CA . SER A 1 91 ? -2.753 6.636 2.659 1.00 97.75 91 SER A CA 1
ATOM 676 C C . SER A 1 91 ? -1.364 6.311 2.123 1.00 97.75 91 SER A C 1
ATOM 678 O O . SER A 1 91 ? -0.363 6.632 2.764 1.00 97.75 91 SER A O 1
ATOM 680 N N . GLU A 1 92 ? -1.302 5.696 0.949 1.00 97.50 92 GLU A N 1
ATOM 681 C CA . GLU A 1 92 ? -0.072 5.417 0.217 1.00 97.50 92 GLU A CA 1
ATOM 682 C C . GLU A 1 92 ? -0.210 5.884 -1.235 1.00 97.50 92 GLU A C 1
ATOM 684 O O . GLU A 1 92 ? -0.988 5.335 -2.016 1.00 97.50 92 GLU A O 1
ATOM 689 N N . LEU A 1 93 ? 0.572 6.901 -1.582 1.00 97.50 93 LEU A N 1
ATOM 690 C CA . LEU A 1 93 ? 0.700 7.459 -2.923 1.00 97.50 93 LEU A CA 1
ATOM 691 C C . LEU A 1 93 ? 1.998 6.973 -3.555 1.00 97.50 93 LEU A C 1
ATOM 693 O O . LEU A 1 93 ? 3.023 6.887 -2.878 1.00 97.50 93 LEU A O 1
ATOM 697 N N . ARG A 1 94 ? 1.973 6.692 -4.854 1.00 96.25 94 ARG A N 1
ATOM 698 C CA . ARG A 1 94 ? 3.142 6.251 -5.612 1.00 96.25 94 ARG A CA 1
ATOM 699 C C . ARG A 1 94 ? 3.232 6.974 -6.939 1.00 96.25 94 ARG A C 1
ATOM 701 O O . ARG A 1 94 ? 2.225 7.166 -7.611 1.00 96.25 94 ARG A O 1
ATOM 708 N N . PHE A 1 95 ? 4.452 7.324 -7.302 1.00 96.81 95 PHE A N 1
ATOM 709 C CA . PHE A 1 95 ? 4.816 7.897 -8.585 1.00 96.81 95 PHE A CA 1
ATOM 710 C C . PHE A 1 95 ? 5.847 6.973 -9.213 1.00 96.81 95 PHE A C 1
ATOM 712 O O . PHE A 1 95 ? 6.881 6.724 -8.593 1.00 96.81 95 PHE A O 1
ATOM 719 N N . ARG A 1 96 ? 5.577 6.458 -10.408 1.00 94.69 96 ARG A N 1
ATOM 720 C CA . ARG A 1 96 ? 6.495 5.603 -11.165 1.00 94.69 96 ARG A CA 1
ATOM 721 C C . ARG A 1 96 ? 6.753 6.239 -12.520 1.00 94.69 96 ARG A C 1
ATOM 723 O O . ARG A 1 96 ? 5.815 6.618 -13.207 1.00 94.69 96 ARG A O 1
ATOM 730 N N . GLU A 1 97 ? 8.010 6.317 -12.922 1.00 96.00 97 GLU A N 1
ATOM 731 C CA . GLU A 1 97 ? 8.401 6.821 -14.234 1.00 96.00 97 GLU A CA 1
ATOM 732 C C . GLU A 1 97 ? 9.521 5.958 -14.806 1.00 96.00 97 GLU A C 1
ATOM 734 O O . GLU A 1 97 ? 10.463 5.592 -14.100 1.00 96.00 97 GLU A O 1
ATOM 739 N N . GLY A 1 98 ? 9.430 5.598 -16.080 1.00 93.88 98 GLY A N 1
ATOM 740 C CA . GLY A 1 98 ? 10.429 4.740 -16.698 1.00 93.88 98 GLY A CA 1
ATOM 741 C C . GLY A 1 98 ? 10.032 4.227 -18.064 1.00 93.88 98 GLY A C 1
ATOM 742 O O . GLY A 1 98 ? 9.134 4.750 -18.709 1.00 93.88 98 GLY A O 1
ATOM 743 N N . TYR A 1 99 ? 10.714 3.177 -18.492 1.00 91.44 99 TYR A N 1
ATOM 744 C CA . TYR A 1 99 ? 10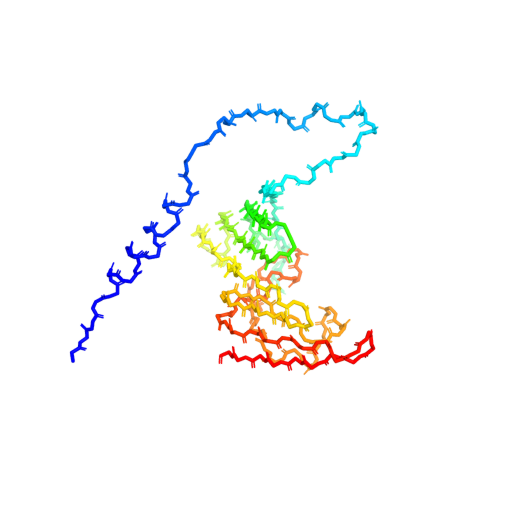.484 2.475 -19.737 1.00 91.44 99 TYR A CA 1
ATOM 745 C C . TYR A 1 99 ? 10.034 1.045 -19.439 1.00 91.44 99 TYR A C 1
ATOM 747 O O . TYR A 1 99 ? 10.774 0.255 -18.844 1.00 91.44 99 TYR A O 1
ATOM 755 N N . GLU A 1 100 ? 8.820 0.700 -19.845 1.00 88.75 100 GLU A N 1
ATOM 756 C CA . GLU A 1 100 ? 8.246 -0.638 -19.722 1.00 88.75 100 GLU A CA 1
ATOM 757 C C . GLU A 1 100 ? 7.463 -0.977 -20.993 1.00 88.75 100 GLU A C 1
ATOM 759 O O . GLU A 1 100 ? 6.838 -0.112 -21.590 1.00 88.75 100 GLU A O 1
ATOM 764 N N . TYR A 1 101 ? 7.468 -2.247 -21.415 1.00 83.19 101 TYR A N 1
ATOM 765 C CA . TYR A 1 101 ? 6.642 -2.712 -22.547 1.00 83.19 101 TYR A CA 1
ATOM 766 C C . TYR A 1 101 ? 6.863 -1.961 -23.870 1.00 83.19 101 TYR A C 1
ATOM 768 O O . TYR A 1 101 ? 5.939 -1.777 -24.653 1.00 83.19 101 TYR A O 1
ATOM 776 N N . ASN A 1 102 ? 8.111 -1.582 -24.138 1.00 86.00 102 ASN A N 1
ATOM 777 C CA . ASN A 1 102 ? 8.519 -0.757 -25.273 1.00 86.00 102 ASN A CA 1
ATOM 778 C C . ASN A 1 102 ? 7.972 0.682 -25.282 1.00 86.00 102 ASN A C 1
ATOM 780 O O . ASN A 1 102 ? 8.114 1.383 -26.285 1.00 86.00 102 ASN A O 1
ATOM 784 N N . GLU A 1 103 ? 7.424 1.154 -24.164 1.00 90.50 103 GLU A N 1
ATOM 785 C CA . GLU A 1 103 ? 6.867 2.494 -24.023 1.00 90.50 103 GLU A CA 1
ATOM 786 C C . GLU A 1 103 ? 7.421 3.207 -22.786 1.00 90.50 103 GLU A C 1
ATOM 788 O O . GLU A 1 103 ? 7.850 2.594 -21.806 1.00 90.50 103 GLU A O 1
ATOM 793 N N . TRP A 1 104 ? 7.423 4.537 -22.836 1.00 92.25 104 TRP A N 1
ATOM 794 C CA . TRP A 1 104 ? 7.675 5.344 -21.649 1.00 92.25 104 TRP A CA 1
ATOM 795 C C . TRP A 1 104 ? 6.405 5.402 -20.809 1.00 92.25 104 TRP A C 1
ATOM 797 O O . TRP A 1 104 ? 5.351 5.814 -21.293 1.00 92.25 104 TRP A O 1
ATOM 807 N N . ILE A 1 105 ? 6.520 5.008 -19.549 1.00 92.38 105 ILE A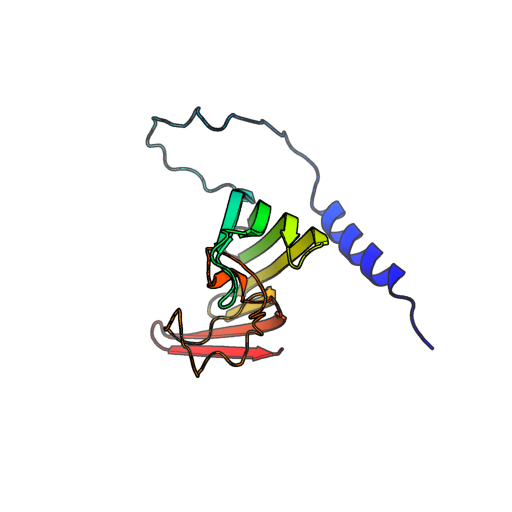 N 1
ATOM 808 C CA . ILE A 1 105 ? 5.447 5.047 -18.569 1.00 92.38 105 ILE A CA 1
ATOM 809 C C . ILE A 1 105 ? 5.675 6.195 -17.588 1.00 92.38 105 ILE A C 1
ATOM 811 O O . ILE A 1 105 ? 6.795 6.458 -17.148 1.00 92.38 105 ILE A O 1
ATOM 815 N N . SER A 1 106 ? 4.586 6.861 -17.225 1.00 94.88 106 SER A N 1
ATOM 816 C CA . SER A 1 106 ? 4.516 7.805 -16.117 1.00 94.88 106 SER A CA 1
ATOM 817 C C . SER A 1 106 ? 3.187 7.558 -15.424 1.00 94.88 106 SER A C 1
ATOM 819 O O . SER A 1 106 ? 2.126 7.787 -16.004 1.00 94.88 106 SER A O 1
ATOM 821 N N . ASP A 1 107 ? 3.250 7.003 -14.222 1.00 93.38 107 ASP A N 1
ATOM 822 C CA . ASP A 1 107 ? 2.090 6.566 -13.466 1.00 93.38 107 ASP A CA 1
ATOM 823 C C . ASP A 1 107 ? 2.038 7.239 -12.094 1.00 93.38 107 ASP A C 1
ATOM 825 O O . ASP A 1 107 ? 3.051 7.397 -11.403 1.00 93.38 107 ASP A O 1
ATOM 829 N N . PHE A 1 108 ? 0.825 7.610 -11.696 1.00 95.56 108 PHE A N 1
ATOM 830 C CA . PHE A 1 108 ? 0.511 8.089 -10.361 1.00 95.56 108 PHE A CA 1
ATOM 831 C C . PHE A 1 108 ? -0.628 7.255 -9.792 1.00 95.56 108 PHE A C 1
ATOM 833 O O . PHE A 1 108 ? -1.770 7.336 -10.247 1.00 95.56 108 PHE A O 1
ATOM 840 N N . THR A 1 109 ? -0.320 6.510 -8.738 1.00 95.06 109 THR A N 1
ATOM 841 C CA . THR A 1 109 ? -1.242 5.552 -8.143 1.00 95.06 109 THR A CA 1
ATOM 842 C C . THR A 1 109 ? -1.488 5.877 -6.674 1.00 95.06 109 THR A C 1
ATOM 844 O O . THR A 1 109 ? -0.562 5.976 -5.866 1.00 95.06 109 THR A O 1
ATOM 847 N N . LEU A 1 110 ? -2.766 5.978 -6.298 1.00 96.06 110 LEU A N 1
ATOM 848 C CA . LEU A 1 110 ? -3.198 5.866 -4.907 1.00 96.06 110 LEU A CA 1
ATOM 849 C C . LEU A 1 110 ? -3.357 4.379 -4.591 1.00 96.06 110 LEU A C 1
ATOM 851 O O . LEU A 1 110 ? -4.358 3.772 -4.964 1.00 96.06 110 LEU A O 1
ATOM 855 N N . ARG A 1 111 ? -2.352 3.779 -3.953 1.00 95.12 111 ARG A N 1
ATOM 856 C CA . ARG A 1 111 ? -2.311 2.331 -3.713 1.00 95.12 111 ARG A CA 1
ATOM 857 C C . ARG A 1 111 ? -3.319 1.919 -2.643 1.00 95.12 111 ARG A C 1
ATOM 859 O O . ARG A 1 111 ? -4.121 1.012 -2.859 1.00 95.12 111 ARG A O 1
ATOM 866 N N . GLU A 1 112 ? -3.304 2.616 -1.512 1.00 97.19 112 GLU A N 1
ATOM 867 C CA . GLU A 1 112 ? -4.250 2.431 -0.411 1.00 97.19 112 GLU A CA 1
ATOM 868 C C . GLU A 1 112 ? -4.656 3.792 0.154 1.00 97.19 112 GLU A C 1
ATOM 870 O O . GLU A 1 112 ? -3.834 4.696 0.256 1.00 97.19 112 GLU A O 1
ATOM 875 N N . ALA A 1 113 ? -5.919 3.930 0.539 1.00 97.94 113 ALA A N 1
ATOM 876 C CA . ALA A 1 113 ? -6.443 5.043 1.319 1.00 97.94 113 ALA A CA 1
ATOM 877 C C . ALA A 1 113 ? -7.648 4.556 2.111 1.00 97.94 113 ALA A C 1
ATOM 879 O O . ALA A 1 113 ? -8.709 4.291 1.541 1.00 97.94 113 ALA A O 1
ATOM 880 N N . TYR A 1 114 ? -7.504 4.453 3.425 1.00 97.69 114 TYR A N 1
ATOM 881 C CA . TYR A 1 114 ? -8.576 3.973 4.282 1.00 97.69 114 TYR A CA 1
ATOM 882 C C . TYR A 1 114 ? -8.557 4.635 5.656 1.00 97.69 114 TYR A C 1
ATOM 884 O O . TYR A 1 114 ? -7.541 5.155 6.126 1.00 97.69 114 TYR A O 1
ATOM 892 N N . ALA A 1 115 ? -9.711 4.571 6.310 1.00 97.25 115 ALA A N 1
ATOM 893 C CA . ALA A 1 115 ? -9.904 4.969 7.690 1.00 97.25 115 ALA A CA 1
ATOM 894 C C . ALA A 1 115 ? -10.251 3.747 8.537 1.00 97.25 115 ALA A C 1
ATOM 896 O O . ALA A 1 115 ? -11.093 2.944 8.141 1.00 97.25 115 ALA A O 1
ATOM 897 N N . ASP A 1 116 ? -9.626 3.647 9.702 1.00 97.06 116 ASP A N 1
ATOM 898 C CA . ASP A 1 116 ? -9.948 2.718 10.773 1.00 97.06 116 ASP A CA 1
ATOM 899 C C . ASP A 1 116 ? -10.627 3.472 11.922 1.00 97.06 116 ASP A C 1
ATOM 901 O O . ASP A 1 116 ? -10.156 4.532 12.345 1.00 97.06 116 ASP A O 1
ATOM 905 N N . LEU A 1 117 ? -11.695 2.897 12.466 1.00 96.62 117 LEU A N 1
ATOM 906 C CA . LEU A 1 117 ? -12.355 3.322 13.697 1.00 96.62 117 LEU A CA 1
ATOM 907 C C . LEU A 1 117 ? -12.323 2.178 14.709 1.00 96.62 117 LEU A C 1
ATOM 909 O O . LEU A 1 117 ? -12.721 1.052 14.408 1.00 96.62 117 LEU A O 1
ATOM 913 N N . TYR A 1 118 ? -11.889 2.490 15.925 1.00 95.62 118 TYR A N 1
ATOM 914 C CA . TYR A 1 118 ? -11.751 1.553 17.031 1.00 95.62 118 TYR A CA 1
ATOM 915 C C . TYR A 1 118 ? -12.800 1.871 18.101 1.00 95.62 118 TYR A C 1
ATOM 917 O O . TYR A 1 118 ? -12.759 2.910 18.762 1.00 95.62 118 TYR A O 1
ATOM 925 N N . LEU A 1 119 ? -13.759 0.963 18.270 1.00 94.00 119 LEU A N 1
ATOM 926 C CA . LEU A 1 119 ? -14.922 1.087 19.149 1.00 94.00 119 LEU A CA 1
ATOM 927 C C . LEU A 1 119 ? -14.900 -0.036 20.199 1.00 94.00 119 LEU A C 1
ATOM 929 O O . LEU A 1 119 ? -15.808 -0.863 20.280 1.00 94.00 119 LEU A O 1
ATOM 933 N N . GLY A 1 120 ? -13.823 -0.100 20.987 1.00 91.69 120 GLY A N 1
ATOM 934 C CA . GLY A 1 120 ? -13.616 -1.152 21.987 1.00 91.69 120 GLY A CA 1
ATOM 935 C C . GLY A 1 120 ? -13.356 -2.517 21.331 1.00 91.69 120 GLY A C 1
ATOM 936 O O . GLY A 1 120 ? -12.333 -2.661 20.666 1.00 91.69 120 GLY A O 1
ATOM 937 N N . PRO A 1 121 ? -14.234 -3.529 21.493 1.00 93.44 121 PRO A N 1
ATOM 938 C CA . PRO A 1 121 ? -14.056 -4.838 20.856 1.00 93.44 121 PRO A CA 1
ATOM 939 C C . PRO A 1 121 ? -14.326 -4.827 19.344 1.00 93.44 121 PRO A C 1
ATOM 941 O O . PRO A 1 121 ? -14.087 -5.837 18.681 1.00 93.44 121 PRO A O 1
ATOM 944 N N . PHE A 1 122 ? -14.859 -3.729 18.805 1.00 95.69 122 PHE A N 1
ATOM 945 C CA . PHE A 1 122 ? -15.242 -3.612 17.406 1.00 95.69 122 PHE A CA 1
ATOM 946 C C . PHE A 1 122 ? -14.297 -2.683 16.642 1.00 95.69 122 PHE A C 1
ATOM 948 O O . PHE A 1 122 ? -13.971 -1.593 17.111 1.00 95.69 122 PHE A O 1
ATOM 955 N N . GLU A 1 123 ? -13.879 -3.103 15.452 1.00 96.56 123 GLU A N 1
ATOM 956 C CA . GLU A 1 123 ? -13.023 -2.328 14.555 1.00 96.56 123 GLU A CA 1
ATOM 957 C C . GLU A 1 123 ? -13.704 -2.225 13.191 1.00 96.56 123 GLU A C 1
ATOM 959 O O . GLU A 1 123 ? -14.133 -3.233 12.623 1.00 96.56 123 GLU A O 1
ATOM 964 N N . LEU A 1 124 ? -13.785 -1.013 12.654 1.00 97.25 124 LEU A N 1
ATOM 965 C CA . LEU A 1 124 ? -14.306 -0.752 11.318 1.00 97.25 124 LEU A CA 1
ATOM 966 C C . LEU A 1 124 ? -13.215 -0.162 10.446 1.00 97.25 124 LEU A C 1
ATOM 968 O O . LEU A 1 124 ? -12.573 0.798 10.853 1.00 97.25 124 LEU A O 1
ATOM 972 N N . ARG A 1 125 ? -13.074 -0.679 9.230 1.00 96.88 125 ARG A N 1
ATOM 973 C CA . ARG A 1 125 ? -12.266 -0.084 8.169 1.00 96.88 125 ARG A CA 1
ATOM 974 C C . ARG A 1 125 ? -13.143 0.237 6.975 1.00 96.88 125 ARG A C 1
ATOM 976 O O . ARG A 1 125 ? -13.935 -0.606 6.562 1.00 96.88 125 ARG A O 1
ATOM 983 N N . ALA A 1 126 ? -12.949 1.405 6.382 1.00 97.69 126 ALA A N 1
ATOM 984 C CA . ALA A 1 126 ? -13.565 1.757 5.109 1.00 97.69 126 ALA A CA 1
ATOM 985 C C . ALA A 1 126 ? -12.572 2.491 4.207 1.00 97.69 126 ALA A C 1
ATOM 987 O O . ALA A 1 126 ? -11.820 3.351 4.672 1.00 97.69 126 ALA A O 1
ATOM 988 N N . GLY A 1 127 ? -12.587 2.157 2.919 1.00 97.00 127 GLY A N 1
ATOM 989 C CA . GLY A 1 127 ? -11.767 2.799 1.895 1.00 97.00 127 GLY A CA 1
ATOM 990 C C . GLY A 1 127 ? -11.078 1.797 0.979 1.00 97.00 127 GLY A C 1
ATOM 991 O O . GLY A 1 127 ? -11.391 0.607 0.981 1.00 97.00 127 GLY A O 1
ATOM 992 N N . GLN A 1 128 ? -10.128 2.290 0.191 1.00 96.50 128 GLN A N 1
ATOM 993 C CA . GLN A 1 128 ? -9.307 1.461 -0.676 1.00 96.50 128 GLN A CA 1
ATOM 994 C C . GLN A 1 128 ? -8.195 0.802 0.142 1.00 96.50 128 GLN A C 1
ATOM 996 O O . GLN A 1 128 ? -7.337 1.487 0.696 1.00 96.50 128 GLN A O 1
ATOM 1001 N N . SER A 1 129 ? -8.201 -0.525 0.232 1.00 95.25 129 SER A N 1
ATOM 1002 C CA . SER A 1 129 ? -7.176 -1.278 0.959 1.00 95.25 129 SER A CA 1
ATOM 1003 C C . SER A 1 129 ? -6.848 -2.603 0.286 1.00 95.25 129 SER A C 1
ATOM 1005 O O . SER A 1 129 ? -7.658 -3.157 -0.458 1.00 95.25 129 SER A O 1
ATOM 1007 N N . ILE A 1 130 ? -5.656 -3.118 0.564 1.00 93.38 130 ILE A N 1
ATOM 1008 C CA . ILE A 1 130 ? -5.197 -4.428 0.110 1.00 93.38 130 ILE A CA 1
ATOM 1009 C C . ILE A 1 130 ? -5.451 -5.436 1.236 1.00 93.38 130 ILE A C 1
ATOM 1011 O O . ILE A 1 130 ? -5.031 -5.250 2.380 1.00 93.38 130 ILE A O 1
ATOM 1015 N N . VAL A 1 131 ? -6.167 -6.522 0.938 1.00 88.50 131 VAL A N 1
ATOM 1016 C CA . VAL A 1 131 ? -6.572 -7.528 1.933 1.00 88.50 131 VAL A CA 1
ATOM 1017 C C . VAL A 1 131 ? -5.876 -8.847 1.671 1.00 88.50 131 VAL A C 1
ATOM 1019 O O . VAL A 1 131 ? -6.383 -9.684 0.930 1.00 88.50 131 VAL A O 1
ATOM 1022 N N . SER A 1 132 ? -4.746 -9.088 2.329 1.00 81.38 132 SER A N 1
ATOM 1023 C CA . SER A 1 132 ? -4.180 -10.436 2.315 1.00 81.38 132 SER A CA 1
ATOM 1024 C C . SER A 1 132 ? -5.013 -11.347 3.218 1.00 81.38 132 SER A C 1
ATOM 1026 O O . SER A 1 132 ? -5.067 -11.145 4.435 1.00 81.38 132 SER A O 1
ATOM 1028 N N . TRP A 1 133 ? -5.705 -12.319 2.622 1.00 79.44 133 TRP A N 1
ATOM 1029 C CA . TRP A 1 133 ? -6.378 -13.390 3.354 1.00 79.44 133 TRP A CA 1
ATOM 1030 C C . TRP A 1 133 ? -5.533 -14.661 3.284 1.00 79.44 133 TRP A C 1
ATOM 1032 O O . TRP A 1 133 ? -5.284 -15.180 2.199 1.00 79.44 133 TRP A O 1
ATOM 1042 N N . GLY A 1 134 ? -5.086 -15.162 4.436 1.00 77.00 134 GLY A N 1
ATOM 1043 C CA . GLY A 1 134 ? -4.189 -16.318 4.546 1.00 77.00 134 GLY A CA 1
ATOM 1044 C C . GLY A 1 134 ? -2.801 -15.944 5.079 1.00 77.00 134 GLY A C 1
ATOM 1045 O O . GLY A 1 134 ? -2.499 -14.775 5.288 1.00 77.00 134 GLY A O 1
ATOM 1046 N N . ARG A 1 135 ? -1.977 -16.958 5.371 1.00 75.81 135 ARG A N 1
ATOM 1047 C CA . ARG A 1 135 ? -0.642 -16.792 5.988 1.00 75.81 135 ARG A CA 1
ATOM 1048 C C . ARG A 1 135 ? 0.530 -16.987 5.021 1.00 75.81 135 ARG A C 1
ATOM 1050 O O . ARG A 1 135 ? 1.669 -16.929 5.459 1.00 75.81 135 ARG A O 1
ATOM 1057 N N . ALA A 1 136 ? 0.254 -17.304 3.759 1.00 77.12 136 ALA A N 1
ATOM 1058 C CA . ALA A 1 136 ? 1.283 -17.541 2.754 1.00 77.12 136 ALA A CA 1
ATOM 1059 C C . ALA A 1 136 ? 1.498 -16.280 1.910 1.00 77.12 136 ALA A C 1
ATOM 1061 O O . ALA A 1 136 ? 0.522 -15.696 1.432 1.00 77.12 136 ALA A O 1
ATOM 1062 N N . ASP A 1 137 ? 2.761 -15.912 1.699 1.00 70.94 137 ASP A N 1
ATOM 1063 C CA . ASP A 1 137 ? 3.137 -14.681 0.990 1.00 70.94 137 ASP A CA 1
ATOM 1064 C C . ASP A 1 137 ? 3.246 -14.870 -0.533 1.00 70.94 137 ASP A C 1
ATOM 1066 O O . ASP A 1 137 ? 2.990 -13.936 -1.288 1.00 70.94 137 ASP A O 1
ATOM 1070 N N . GLY A 1 138 ? 3.571 -16.086 -0.993 1.00 70.56 138 GLY A N 1
ATOM 1071 C CA . GLY A 1 138 ? 3.693 -16.435 -2.415 1.00 70.56 138 GLY A CA 1
ATOM 1072 C C . GLY A 1 138 ? 2.390 -16.971 -3.014 1.00 70.56 138 GLY A C 1
ATOM 1073 O O . GLY A 1 138 ? 1.492 -16.219 -3.387 1.00 70.56 138 GLY A O 1
ATOM 1074 N N . PHE A 1 139 ? 2.272 -18.298 -3.113 1.00 72.38 139 PHE A N 1
ATOM 1075 C CA . PHE A 1 139 ? 1.038 -18.933 -3.577 1.00 72.38 139 PHE A CA 1
ATOM 1076 C C . PHE A 1 139 ? 0.046 -19.074 -2.421 1.00 72.38 139 PHE A C 1
ATOM 1078 O O . PHE A 1 139 ? 0.257 -19.857 -1.494 1.00 72.38 139 PHE A O 1
ATOM 1085 N N . ASN A 1 140 ? -1.044 -18.312 -2.481 1.00 77.31 140 ASN A N 1
ATOM 1086 C CA . ASN A 1 140 ? -2.078 -18.309 -1.456 1.00 77.31 140 ASN A CA 1
ATOM 1087 C C . ASN A 1 140 ? -3.458 -18.580 -2.084 1.00 77.31 140 ASN A C 1
ATOM 1089 O O . ASN A 1 140 ? -4.148 -17.634 -2.469 1.00 77.31 140 ASN A O 1
ATOM 1093 N N . PRO A 1 141 ? -3.890 -19.857 -2.146 1.00 70.12 141 PRO A N 1
ATOM 1094 C CA . PRO A 1 141 ? -5.183 -20.253 -2.719 1.00 70.12 141 PRO A CA 1
ATOM 1095 C C . PRO A 1 141 ? -6.402 -19.624 -2.039 1.00 70.12 141 PRO A C 1
ATOM 1097 O O . PRO A 1 141 ? -7.507 -19.692 -2.565 1.00 70.12 141 PRO A O 1
ATOM 1100 N N . THR A 1 142 ? -6.224 -19.071 -0.837 1.00 77.38 142 THR A N 1
ATOM 1101 C CA . THR A 1 142 ? -7.312 -18.486 -0.047 1.00 77.38 142 THR A CA 1
ATOM 1102 C C . THR A 1 142 ? -7.436 -16.974 -0.219 1.00 77.38 142 THR A C 1
ATOM 1104 O O . THR A 1 142 ? -8.381 -16.377 0.297 1.00 77.38 142 THR A O 1
ATOM 1107 N N . ASN A 1 143 ? -6.526 -16.346 -0.969 1.00 79.19 143 ASN A N 1
ATOM 1108 C CA . ASN A 1 143 ? -6.540 -14.910 -1.217 1.00 79.19 143 ASN A CA 1
ATOM 1109 C C . ASN A 1 143 ? -7.453 -14.543 -2.401 1.00 79.19 143 ASN A C 1
ATOM 1111 O O . ASN A 1 143 ? -6.983 -14.140 -3.459 1.00 79.19 143 ASN A O 1
ATOM 1115 N N . ASN A 1 144 ? -8.768 -14.676 -2.210 1.00 81.50 144 ASN A N 1
ATOM 1116 C CA . ASN A 1 144 ? -9.771 -14.367 -3.242 1.00 81.50 144 ASN A CA 1
ATOM 1117 C C . ASN A 1 144 ? -10.259 -12.908 -3.217 1.00 81.50 144 ASN A C 1
ATOM 1119 O O . ASN A 1 144 ? -10.998 -12.491 -4.102 1.00 81.50 144 ASN A O 1
ATOM 1123 N N . LEU A 1 145 ? -9.892 -12.142 -2.185 1.00 83.19 145 LEU A N 1
ATOM 1124 C CA . LEU A 1 145 ? -10.397 -10.783 -1.966 1.00 83.19 145 LEU A CA 1
ATOM 1125 C C . LEU A 1 145 ? -9.494 -9.694 -2.543 1.00 83.19 145 LEU A C 1
ATOM 1127 O O . LEU A 1 145 ? -9.941 -8.557 -2.648 1.00 83.19 145 LEU A O 1
ATOM 1131 N N . THR A 1 146 ? -8.241 -10.010 -2.876 1.00 88.69 146 THR A N 1
ATOM 1132 C CA . THR A 1 146 ? -7.289 -9.040 -3.428 1.00 88.69 146 THR A CA 1
ATOM 1133 C C . THR A 1 146 ? -6.975 -9.374 -4.884 1.00 88.69 146 THR A C 1
ATOM 1135 O O . THR A 1 146 ? -6.329 -10.396 -5.130 1.00 88.69 146 THR A O 1
ATOM 1138 N N . PRO A 1 147 ? -7.386 -8.528 -5.844 1.00 89.12 147 PRO A N 1
ATOM 1139 C CA . PRO A 1 147 ? -6.990 -8.664 -7.233 1.00 89.12 147 PRO A CA 1
ATOM 1140 C C . PRO A 1 147 ? -5.483 -8.474 -7.373 1.00 89.12 147 PRO A C 1
ATOM 1142 O O . PRO A 1 147 ? -4.851 -7.734 -6.613 1.00 89.12 147 PRO A O 1
ATOM 1145 N N . GLN A 1 148 ? -4.913 -9.164 -8.354 1.00 90.56 148 GLN A N 1
ATOM 1146 C CA . GLN A 1 148 ? -3.489 -9.111 -8.642 1.00 90.56 148 GLN A CA 1
ATOM 1147 C C . GLN A 1 148 ? -3.259 -8.768 -10.110 1.00 90.56 148 GLN A C 1
ATOM 1149 O O . GLN A 1 148 ? -3.916 -9.328 -10.987 1.00 90.56 148 GLN A O 1
ATOM 1154 N N . ASP A 1 149 ? -2.312 -7.871 -10.357 1.00 90.75 149 ASP A N 1
ATOM 1155 C CA . ASP A 1 149 ? -1.739 -7.626 -11.669 1.00 90.75 149 ASP A CA 1
ATOM 1156 C C . ASP A 1 149 ? -0.440 -8.427 -11.814 1.00 90.75 149 ASP A C 1
ATOM 1158 O O . ASP A 1 149 ? 0.564 -8.153 -11.158 1.00 90.75 149 ASP A O 1
ATOM 1162 N N . TYR A 1 150 ? -0.469 -9.437 -12.682 1.00 88.62 150 TYR A N 1
ATOM 1163 C CA . TYR A 1 150 ? 0.689 -10.285 -12.973 1.00 88.62 150 TYR A CA 1
ATOM 1164 C C . TYR A 1 150 ? 1.634 -9.683 -14.018 1.00 88.62 150 TYR A C 1
ATOM 1166 O O . TYR A 1 150 ? 2.703 -10.240 -14.265 1.00 88.62 150 TYR A O 1
ATOM 1174 N N . PHE A 1 151 ? 1.258 -8.564 -14.636 1.00 87.50 151 PHE A N 1
ATOM 1175 C CA . PHE A 1 151 ? 2.075 -7.866 -15.620 1.00 87.50 151 PHE A CA 1
ATOM 1176 C C . PHE A 1 151 ? 2.959 -6.791 -14.981 1.00 87.50 151 PHE A C 1
ATOM 1178 O O . PHE A 1 151 ? 3.805 -6.215 -15.661 1.00 87.50 151 PHE A O 1
ATOM 1185 N N . VAL A 1 152 ? 2.858 -6.516 -13.682 1.00 87.81 152 VAL A N 1
ATOM 1186 C CA . VAL A 1 152 ? 3.809 -5.585 -13.068 1.00 87.81 152 VAL A CA 1
ATOM 1187 C C . VAL A 1 152 ? 5.203 -6.216 -13.008 1.00 87.81 152 VAL A C 1
ATOM 1189 O O . VAL A 1 152 ? 5.396 -7.318 -12.490 1.00 87.81 152 VAL A O 1
ATOM 1192 N N . ARG A 1 153 ? 6.212 -5.504 -13.518 1.00 88.38 153 ARG A N 1
ATOM 1193 C CA . ARG A 1 153 ? 7.612 -5.827 -13.230 1.00 88.38 153 ARG A CA 1
ATOM 1194 C C . ARG A 1 153 ? 8.004 -5.076 -11.970 1.00 88.38 153 ARG A C 1
ATOM 1196 O O . ARG A 1 153 ? 8.062 -3.847 -11.960 1.00 88.38 153 ARG A O 1
ATOM 1203 N N . SER A 1 154 ? 8.205 -5.818 -10.889 1.00 89.00 154 SER A N 1
ATOM 1204 C CA . SER A 1 154 ? 8.688 -5.268 -9.629 1.00 89.00 154 SER A CA 1
ATOM 1205 C C . SER A 1 154 ? 9.604 -6.248 -8.905 1.00 89.00 154 SER A C 1
ATOM 1207 O O . SER A 1 154 ? 9.378 -7.457 -8.991 1.00 89.00 154 SER A O 1
ATOM 1209 N N . PRO A 1 155 ? 10.667 -5.772 -8.221 1.00 87.06 155 PRO A N 1
ATOM 1210 C CA . PRO A 1 155 ? 11.475 -6.634 -7.366 1.00 87.06 155 PRO A CA 1
ATOM 1211 C C . PRO A 1 155 ? 10.699 -7.075 -6.120 1.00 87.06 155 PRO A C 1
ATOM 1213 O O . PRO A 1 155 ? 11.120 -8.006 -5.445 1.00 87.06 155 PRO A O 1
ATOM 1216 N N . GLU A 1 156 ? 9.581 -6.408 -5.823 1.00 88.81 156 GLU A N 1
ATOM 1217 C CA . GLU A 1 156 ? 8.716 -6.679 -4.684 1.00 88.81 156 GLU A CA 1
ATOM 1218 C C . GLU A 1 156 ? 7.407 -7.338 -5.163 1.00 88.81 156 GLU A C 1
ATOM 1220 O O . GLU A 1 156 ? 6.585 -6.663 -5.797 1.00 88.81 156 GLU A O 1
ATOM 1225 N N . PRO A 1 157 ? 7.185 -8.635 -4.871 1.00 84.44 157 PRO A N 1
ATOM 1226 C CA . PRO A 1 157 ? 5.954 -9.345 -5.227 1.00 84.44 157 PRO A CA 1
ATOM 1227 C C . PRO A 1 157 ? 4.680 -8.687 -4.689 1.00 84.44 157 PRO A C 1
ATOM 1229 O O . PRO A 1 157 ? 3.620 -8.778 -5.311 1.00 84.44 157 PRO A O 1
ATOM 1232 N N . ASP A 1 158 ? 4.766 -7.977 -3.561 1.00 87.94 158 ASP A N 1
ATOM 1233 C CA . ASP A 1 158 ? 3.628 -7.264 -2.985 1.00 87.94 158 ASP A CA 1
ATOM 1234 C C . ASP A 1 158 ? 3.059 -6.178 -3.909 1.00 87.94 158 ASP A C 1
ATOM 1236 O O . ASP A 1 158 ? 1.923 -5.744 -3.708 1.00 87.94 158 ASP A O 1
ATOM 1240 N N . ASP A 1 159 ? 3.801 -5.725 -4.920 1.00 90.69 159 ASP A N 1
ATOM 1241 C CA . ASP A 1 159 ? 3.332 -4.730 -5.890 1.00 90.69 159 ASP A CA 1
ATOM 1242 C C . ASP A 1 159 ? 2.343 -5.258 -6.911 1.00 90.69 159 ASP A C 1
ATOM 1244 O O . ASP A 1 159 ? 1.628 -4.471 -7.521 1.00 90.69 159 ASP A O 1
ATOM 1248 N N . MET A 1 160 ? 2.251 -6.577 -7.047 1.00 91.12 160 MET A N 1
ATOM 1249 C CA . MET A 1 160 ? 1.223 -7.207 -7.864 1.00 91.12 160 MET A CA 1
ATOM 1250 C C . MET A 1 160 ? -0.162 -7.001 -7.250 1.00 91.12 160 MET A C 1
ATOM 1252 O O . MET A 1 160 ? -1.162 -7.077 -7.951 1.00 91.12 160 MET A O 1
ATOM 1256 N N . ARG A 1 161 ? -0.261 -6.756 -5.938 1.00 91.81 161 ARG A N 1
ATOM 1257 C CA . ARG A 1 161 ? -1.547 -6.641 -5.245 1.00 91.81 161 ARG A CA 1
ATOM 1258 C C . ARG A 1 161 ? -2.169 -5.266 -5.456 1.00 91.81 161 ARG A C 1
ATOM 1260 O O . ARG A 1 161 ? -1.569 -4.244 -5.127 1.00 91.81 161 ARG A O 1
ATOM 1267 N N . LEU A 1 162 ? -3.414 -5.263 -5.917 1.00 92.06 162 LEU A N 1
ATOM 1268 C CA . LEU A 1 162 ? -4.191 -4.055 -6.158 1.00 92.06 162 LEU A CA 1
ATOM 1269 C C . LEU A 1 162 ? -5.145 -3.775 -4.991 1.00 92.06 162 LEU A C 1
ATOM 1271 O O . LEU A 1 162 ? -5.691 -4.690 -4.369 1.00 92.06 162 LEU A O 1
ATOM 1275 N N . GLY A 1 163 ? -5.336 -2.493 -4.683 1.00 92.56 163 GLY A N 1
ATOM 1276 C CA . GLY A 1 163 ? -6.265 -2.060 -3.644 1.00 92.56 163 GLY A CA 1
ATOM 1277 C C . GLY A 1 163 ? -7.719 -2.201 -4.088 1.00 92.56 163 GLY A C 1
ATOM 1278 O O . GLY A 1 163 ? -8.066 -1.850 -5.211 1.00 92.56 163 GLY A O 1
ATOM 1279 N N . ASN A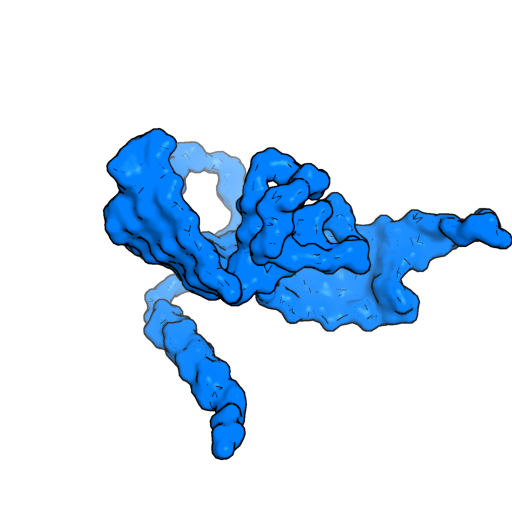 1 164 ? -8.579 -2.653 -3.177 1.00 93.50 164 ASN A N 1
ATOM 1280 C CA . ASN A 1 164 ? -10.024 -2.713 -3.372 1.00 93.50 164 ASN A CA 1
ATOM 1281 C C . ASN A 1 164 ? -10.727 -1.706 -2.477 1.00 93.50 164 ASN A C 1
ATOM 1283 O O . ASN A 1 164 ? -10.386 -1.577 -1.299 1.00 93.50 164 ASN A O 1
ATOM 1287 N N . PHE A 1 165 ? -11.742 -1.033 -3.016 1.00 94.75 165 PHE A N 1
ATOM 1288 C CA . PHE A 1 165 ? -12.654 -0.263 -2.184 1.00 94.75 165 PHE A CA 1
ATOM 1289 C C . PHE A 1 165 ? -13.539 -1.227 -1.401 1.00 94.75 165 PHE A C 1
ATOM 1291 O O . PHE A 1 165 ? -14.266 -2.012 -1.995 1.00 94.75 165 PHE A O 1
ATOM 1298 N N . LEU A 1 166 ? -13.449 -1.192 -0.076 1.00 94.69 166 LEU A N 1
ATOM 1299 C CA . LEU A 1 166 ? -14.146 -2.147 0.773 1.00 94.69 166 LEU A CA 1
ATOM 1300 C C . LEU A 1 166 ? -14.531 -1.551 2.116 1.00 94.69 166 LEU A C 1
ATOM 1302 O O . LEU A 1 166 ? -13.977 -0.548 2.579 1.00 94.69 166 LEU A O 1
ATOM 1306 N N . VAL A 1 167 ? -15.455 -2.244 2.769 1.00 96.44 167 VAL A N 1
ATOM 1307 C CA . VAL A 1 167 ? -15.769 -2.066 4.181 1.00 96.44 167 VAL A CA 1
ATOM 1308 C C . VAL A 1 167 ? -15.435 -3.363 4.903 1.00 96.44 167 VAL A C 1
ATOM 1310 O O . VAL A 1 167 ? -15.891 -4.441 4.525 1.00 96.44 167 VAL A O 1
ATOM 1313 N N . ARG A 1 168 ? -14.635 -3.270 5.961 1.00 95.44 168 ARG A N 1
ATOM 1314 C CA . ARG A 1 168 ? -14.306 -4.399 6.832 1.00 95.44 168 ARG A CA 1
ATOM 1315 C C . ARG A 1 168 ? -14.775 -4.110 8.243 1.00 95.44 168 ARG A C 1
ATOM 1317 O O . ARG A 1 168 ? -14.507 -3.041 8.781 1.00 95.44 168 ARG A O 1
ATOM 1324 N N . ALA A 1 169 ? -15.405 -5.098 8.856 1.00 96.62 169 ALA A N 1
ATOM 1325 C CA . ALA A 1 169 ? -15.772 -5.086 10.259 1.00 96.62 169 ALA A CA 1
ATOM 1326 C C . ALA A 1 169 ? -15.092 -6.252 10.976 1.00 96.62 169 ALA A C 1
ATOM 1328 O O . ALA A 1 169 ? -15.136 -7.391 10.508 1.00 96.62 169 ALA A O 1
ATOM 1329 N N . ARG A 1 170 ? -14.474 -5.979 12.123 1.00 96.06 170 ARG A N 1
ATOM 1330 C CA . ARG A 1 170 ? -13.918 -6.995 13.017 1.00 96.06 170 ARG A CA 1
ATOM 1331 C C . ARG A 1 170 ? -14.553 -6.881 14.383 1.00 96.06 170 ARG A C 1
ATOM 1333 O O . ARG A 1 170 ? -14.697 -5.787 14.916 1.00 96.06 170 ARG A O 1
ATOM 1340 N N . TYR A 1 171 ? -14.874 -8.025 14.965 1.00 96.81 171 TYR A N 1
ATOM 1341 C CA . TYR A 1 171 ? -15.389 -8.118 16.318 1.00 96.81 171 TYR A CA 1
ATOM 1342 C C . TYR A 1 171 ? -14.567 -9.122 17.124 1.00 96.81 171 TYR A C 1
ATOM 1344 O O . TYR A 1 171 ? -14.548 -10.320 16.834 1.00 96.81 171 TYR A O 1
ATOM 1352 N N . ASN A 1 172 ? -13.865 -8.616 18.132 1.00 94.75 172 ASN A N 1
ATOM 1353 C CA . ASN A 1 172 ? -13.071 -9.397 19.069 1.00 94.75 172 ASN A CA 1
ATOM 1354 C C . ASN A 1 172 ? -13.981 -9.870 20.214 1.00 94.75 172 ASN A C 1
ATOM 1356 O O . ASN A 1 172 ? -14.221 -9.131 21.165 1.00 94.75 172 ASN A O 1
ATOM 1360 N N . ILE A 1 173 ? -14.497 -11.100 20.118 1.00 92.88 173 ILE A N 1
ATOM 1361 C CA . ILE A 1 173 ? -15.382 -11.691 21.142 1.00 92.88 173 ILE A CA 1
ATOM 1362 C C . ILE A 1 173 ? -14.585 -12.005 22.413 1.00 92.88 173 ILE A C 1
ATOM 1364 O O . ILE A 1 173 ? -15.029 -11.763 23.530 1.00 92.88 173 ILE A O 1
ATOM 1368 N N . THR A 1 174 ? -13.389 -12.562 22.235 1.00 92.31 174 THR A N 1
ATOM 1369 C CA . THR A 1 174 ? -12.409 -12.836 23.292 1.00 92.31 174 THR A CA 1
ATOM 1370 C C . THR A 1 174 ? -11.008 -12.627 22.728 1.00 92.31 174 THR A C 1
ATOM 1372 O O . THR A 1 174 ? -10.826 -12.532 21.517 1.00 92.31 174 THR A O 1
ATOM 1375 N N . ASN A 1 175 ? -9.983 -12.658 23.581 1.00 88.12 175 ASN A N 1
ATOM 1376 C CA . ASN A 1 175 ? -8.582 -12.525 23.154 1.00 88.12 175 ASN A CA 1
ATOM 1377 C C . ASN A 1 175 ? -8.109 -13.624 22.175 1.00 88.12 175 ASN A C 1
ATOM 1379 O O . ASN A 1 175 ? -7.009 -13.529 21.641 1.00 88.12 175 ASN A O 1
ATOM 1383 N N . LYS A 1 176 ? -8.909 -14.680 21.961 1.00 92.38 176 LYS A N 1
ATOM 1384 C CA . LYS A 1 176 ? -8.597 -15.813 21.074 1.00 92.38 176 LYS A CA 1
ATOM 1385 C C . LYS A 1 176 ? -9.554 -15.955 19.889 1.00 92.38 176 LYS A C 1
ATOM 1387 O O . LYS A 1 176 ? -9.235 -16.692 18.962 1.00 92.38 176 LYS A O 1
ATOM 1392 N N . LEU A 1 177 ? -10.713 -15.291 19.915 1.00 93.94 177 LEU A N 1
ATOM 1393 C CA . LEU A 1 177 ? -11.744 -15.424 18.888 1.00 93.94 177 LEU A CA 1
ATOM 1394 C C . LEU A 1 177 ? -12.090 -14.058 18.304 1.00 93.94 177 LEU A C 1
ATOM 1396 O O . LEU A 1 177 ? -12.556 -13.162 19.012 1.00 93.94 177 LEU A O 1
ATOM 1400 N N . ARG A 1 178 ? -11.916 -13.946 16.989 1.00 93.44 178 ARG A N 1
ATOM 1401 C CA . ARG A 1 178 ? -12.251 -12.764 16.203 1.00 93.44 178 ARG A CA 1
ATOM 1402 C C . ARG A 1 178 ? -13.151 -13.168 15.048 1.00 93.44 178 ARG A C 1
ATOM 1404 O O . ARG A 1 178 ? -12.812 -14.081 14.300 1.00 93.44 178 ARG A O 1
ATOM 1411 N N . LEU A 1 179 ? -14.268 -12.468 14.903 1.00 94.88 179 LEU A N 1
ATOM 1412 C CA . LEU A 1 179 ? -15.086 -12.520 13.699 1.00 94.88 179 LEU A CA 1
ATOM 1413 C C . LEU A 1 179 ? -14.675 -11.381 12.778 1.00 94.88 179 LEU A C 1
ATOM 1415 O O . LEU A 1 179 ? -14.451 -10.261 13.235 1.00 94.88 179 LEU A O 1
ATOM 1419 N N . GLU A 1 180 ? -14.583 -11.672 11.489 1.00 93.62 180 GLU A N 1
ATOM 1420 C CA . GLU A 1 180 ? -14.258 -10.690 10.467 1.00 93.62 180 GLU A CA 1
ATOM 1421 C C . GLU A 1 180 ? -15.243 -10.814 9.309 1.00 93.62 180 GLU A C 1
ATOM 1423 O O . GLU A 1 180 ? -15.467 -11.905 8.789 1.00 93.62 180 GLU A O 1
ATOM 1428 N N . ALA A 1 181 ? -15.822 -9.683 8.920 1.00 94.12 181 ALA A N 1
ATOM 1429 C CA . ALA A 1 181 ? -16.662 -9.550 7.745 1.00 94.12 181 ALA A CA 1
ATOM 1430 C C . ALA A 1 181 ? -16.018 -8.536 6.798 1.00 94.12 181 ALA A C 1
ATOM 1432 O O . ALA A 1 181 ? -15.616 -7.450 7.222 1.00 94.12 181 ALA A O 1
ATOM 1433 N N . VAL A 1 182 ? -15.925 -8.895 5.522 1.00 93.38 182 VAL A N 1
ATOM 1434 C CA . VAL A 1 182 ? -15.400 -8.033 4.461 1.00 93.38 182 VAL A CA 1
ATOM 1435 C C . VAL A 1 182 ? -16.471 -7.921 3.389 1.00 93.38 182 VAL A C 1
ATOM 1437 O O . VAL A 1 182 ? -16.962 -8.935 2.898 1.00 93.38 182 VAL A O 1
ATOM 1440 N N . TRP A 1 183 ? -16.828 -6.691 3.043 1.00 92.81 183 TRP A N 1
ATOM 1441 C CA . TRP A 1 183 ? -17.687 -6.371 1.915 1.00 92.81 183 TRP A CA 1
ATOM 1442 C C . TRP A 1 183 ? -16.866 -5.596 0.889 1.00 92.81 183 TRP A C 1
ATOM 1444 O O . TRP A 1 183 ? -16.288 -4.561 1.230 1.00 92.81 183 TRP A O 1
ATOM 1454 N N . VAL A 1 184 ? -16.784 -6.145 -0.321 1.00 88.44 184 VAL A N 1
ATOM 1455 C CA . VAL A 1 184 ? -16.044 -5.616 -1.474 1.00 88.44 184 VAL A CA 1
ATOM 1456 C C . VAL A 1 184 ? -17.043 -5.275 -2.568 1.00 88.44 184 VAL A C 1
ATOM 1458 O O . VAL A 1 184 ? -17.971 -6.096 -2.760 1.00 88.44 184 VAL A O 1
#

Foldseek 3Di:
DDDDCPVVVVVVVVVVVVVDDDDDDDDDDPPPPPDDPDPDPPPQKDKDKDKDKDWDWDDDPVDPDIDTAWIKIKIKIWMWGHPDQFKIWIWIWMWMWIDHPNDTDTDIDGQWTWMWGDDDQKIKIFTWAFDDDDDDPPDDPRRPPWQFQPRDDDPDRCVRTGTDGKMKMWGPPDPVDIDIDIDD

Secondary structure (DSSP, 8-state):
----THHHHHHHHHHHHTT---S------TTTTSS--------SEEEEEEEEEEEEEEEETTEEEEEEEEEEEEEEEEEEEEETTTEEEEEEEEEEEEEETTEEEEEEEEEEEEEEEEETTEEEEEEEE----SS-SS--TT--SS-B-TT---SSGGGGBPPEEEEEEEEEEETTEEEEEEE-